Protein AF-A0A3E0KSB7-F1 (afdb_monomer_lite)

Radius of gyration: 24.12 Å; chains: 1; bounding box: 46×89×50 Å

Secondary structure (DSSP, 8-state):
-HHHHHHHHHHTT--HHHHHHHHHHHHTTT-TT--HHHHHHHHHHHHTSHHHHHHHHHHHHHHHHHHHT-S-TTHHHHHHHT-TT--HHHHHHHHHHGGG-HHHHHHHHHHHHHT-THHHHHHH---TT---TTHHHHHHHHHHHHHHHHHHH-GGG--HHHHSPPPS---S-------------------------

Foldseek 3Di:
DLVVLQVLCVVVVHHLLQLLVLLCVLCCVLPVPDDSVLSSVLLSVLSPDPQLVVLSVVLSVLQVCLLVVVDDPPSSVCQLVLPPPDCVLLVSLVSSQPVLPDQLVLQLVVCCVVCPGVLVVLVVPPPPSGTCSNPSSSSSSSSSSSSSVVCVVPVVSDDSVSSRRDDPDDDPPDDPDDDDDDDDDDDDDDDDDDDDD

Sequence (197 aa):
MRRVVIELLEQRGVTLQAIAQVVYDIQHAFYPELTLELCLESVEAVIDKREVQHVLLTGIALDMAAEAGNLPEPLLSILRDDNLLYGVDEVLALGITNVYGSIGLTNFGYLDKQKIGIIGELNSRRQPGRVHTFLDDLVAGVAAAAAARLAHALPDKLSEADLALPPEGRDRGQQAAGGPVGDGTVAGGAVSRDALP

Structure (mmCIF, N/CA/C/O backbone):
data_AF-A0A3E0KSB7-F1
#
_entry.id   AF-A0A3E0KSB7-F1
#
loop_
_atom_site.group_PDB
_atom_site.id
_atom_site.type_symbol
_atom_site.label_atom_id
_atom_site.label_alt_id
_atom_site.label_comp_id
_atom_site.label_asym_id
_atom_site.label_entity_id
_atom_site.label_seq_id
_atom_site.pdbx_PDB_ins_code
_atom_site.Cartn_x
_atom_site.Cartn_y
_atom_site.Cartn_z
_atom_site.occupancy
_atom_site.B_iso_or_equiv
_atom_site.auth_seq_id
_atom_site.auth_comp_id
_atom_site.auth_asym_id
_atom_site.auth_atom_id
_atom_site.pdbx_PDB_model_num
ATOM 1 N N . MET A 1 1 ? -2.1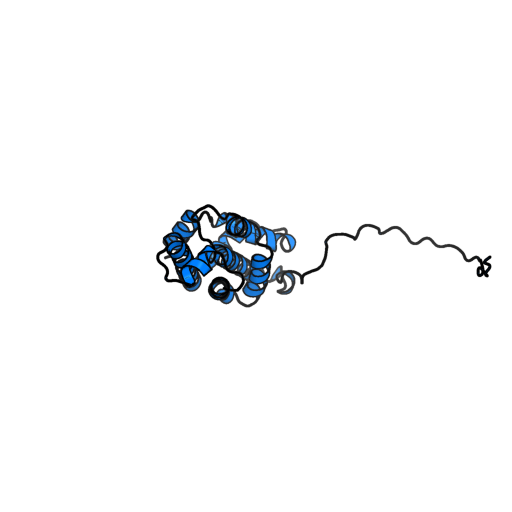31 -18.164 -0.734 1.00 91.44 1 MET A N 1
ATOM 2 C CA . MET A 1 1 ? -2.296 -16.885 -0.020 1.00 91.44 1 MET A CA 1
ATOM 3 C C . MET A 1 1 ? -2.439 -15.721 -0.998 1.00 91.44 1 MET A C 1
ATOM 5 O O . MET A 1 1 ? -3.467 -15.071 -0.914 1.00 91.44 1 MET A O 1
ATOM 9 N N . ARG A 1 2 ? -1.562 -15.567 -2.008 1.00 96.00 2 ARG A N 1
ATOM 10 C CA . ARG A 1 2 ? -1.733 -14.638 -3.158 1.00 96.00 2 ARG A CA 1
ATOM 11 C C . ARG A 1 2 ? -3.183 -14.418 -3.620 1.00 96.00 2 ARG A C 1
ATOM 13 O O . ARG A 1 2 ? -3.666 -13.299 -3.578 1.00 96.00 2 ARG A O 1
ATOM 20 N N . ARG A 1 3 ? -3.888 -15.485 -4.021 1.00 97.81 3 ARG A N 1
ATOM 21 C CA . ARG A 1 3 ? -5.283 -15.398 -4.498 1.00 97.81 3 ARG A CA 1
ATOM 22 C C . ARG A 1 3 ? -6.214 -14.693 -3.503 1.00 97.81 3 ARG A C 1
ATOM 24 O O . ARG A 1 3 ? -6.962 -13.822 -3.906 1.00 97.81 3 ARG A O 1
ATOM 31 N N . VAL A 1 4 ? -6.116 -15.038 -2.219 1.00 98.12 4 VAL A N 1
ATOM 32 C CA . VAL A 1 4 ? -6.935 -14.441 -1.150 1.00 98.12 4 VAL A CA 1
ATOM 33 C C . VAL A 1 4 ? -6.627 -12.954 -0.996 1.00 98.12 4 VAL A C 1
ATOM 35 O O . VAL A 1 4 ? -7.537 -12.160 -0.824 1.00 98.12 4 VAL A O 1
ATOM 38 N N . VAL A 1 5 ? -5.352 -12.567 -1.092 1.00 98.31 5 VAL A N 1
ATOM 39 C CA . VAL A 1 5 ? -4.943 -11.156 -1.048 1.00 98.31 5 VAL A CA 1
ATOM 40 C C . VAL A 1 5 ? -5.541 -10.370 -2.214 1.00 98.31 5 VAL A C 1
ATOM 42 O O . VAL A 1 5 ? -6.076 -9.291 -1.993 1.00 98.31 5 VAL A O 1
ATOM 45 N N . ILE A 1 6 ? -5.495 -10.914 -3.433 1.00 98.31 6 ILE A N 1
ATOM 46 C CA . ILE A 1 6 ? -6.078 -10.260 -4.615 1.00 98.31 6 ILE A CA 1
ATOM 47 C C . ILE A 1 6 ? -7.597 -10.136 -4.467 1.00 98.31 6 ILE A C 1
ATOM 49 O O . ILE A 1 6 ? -8.128 -9.047 -4.635 1.00 98.31 6 ILE A O 1
ATOM 53 N N . GLU A 1 7 ? -8.278 -11.214 -4.071 1.00 98.44 7 GLU A N 1
ATOM 54 C CA . GLU A 1 7 ? -9.725 -11.198 -3.819 1.00 98.44 7 GLU A CA 1
ATOM 55 C C . GLU A 1 7 ? -10.101 -10.150 -2.755 1.00 98.44 7 GLU A C 1
ATOM 57 O O . GLU A 1 7 ? -11.103 -9.453 -2.901 1.00 98.44 7 GLU A O 1
ATOM 62 N N . LEU A 1 8 ? -9.295 -10.001 -1.699 1.00 98.19 8 LEU A N 1
ATOM 63 C CA . LEU A 1 8 ? -9.500 -8.973 -0.679 1.00 98.19 8 LEU A CA 1
ATOM 64 C C . LEU A 1 8 ? -9.293 -7.563 -1.237 1.00 98.19 8 LEU A C 1
ATOM 66 O O . LEU A 1 8 ? -10.152 -6.716 -1.025 1.00 98.19 8 LEU A O 1
ATOM 70 N N . LEU A 1 9 ? -8.211 -7.305 -1.976 1.00 98.25 9 LEU A N 1
ATOM 71 C CA . LEU A 1 9 ? -7.984 -6.008 -2.624 1.00 98.25 9 LEU A CA 1
ATOM 72 C C . LEU A 1 9 ? -9.160 -5.632 -3.539 1.00 98.25 9 LEU A C 1
ATOM 74 O O . LEU A 1 9 ? -9.706 -4.534 -3.424 1.00 98.25 9 LEU A O 1
ATOM 78 N N . GLU A 1 10 ? -9.628 -6.572 -4.363 1.00 97.81 10 GLU A N 1
ATOM 79 C CA . GLU A 1 10 ? -10.764 -6.370 -5.266 1.00 97.81 10 GLU A CA 1
ATOM 80 C C . GLU A 1 10 ? -12.066 -6.081 -4.503 1.00 97.81 10 GLU A C 1
ATOM 82 O O . GLU A 1 10 ? -12.799 -5.157 -4.858 1.00 97.81 10 GLU A O 1
ATOM 87 N N . GLN A 1 11 ? -12.337 -6.796 -3.403 1.00 96.12 11 GLN A N 1
ATOM 88 C CA . GLN A 1 11 ? -13.487 -6.528 -2.522 1.00 96.12 11 GLN A CA 1
ATOM 89 C C . GLN A 1 11 ? -13.447 -5.132 -1.885 1.00 96.12 11 GLN A C 1
ATOM 91 O O . GLN A 1 11 ? -14.494 -4.578 -1.518 1.00 96.12 11 GLN A O 1
ATOM 96 N N . ARG A 1 12 ? -12.247 -4.565 -1.737 1.00 94.75 12 ARG A N 1
ATOM 97 C CA . ARG A 1 12 ? -12.028 -3.196 -1.265 1.00 94.75 12 ARG A CA 1
ATOM 98 C C . ARG A 1 12 ? -11.958 -2.168 -2.402 1.00 94.75 12 ARG A C 1
ATOM 100 O O . ARG A 1 12 ? -11.776 -0.990 -2.126 1.00 94.75 12 ARG A O 1
ATOM 107 N N . GLY A 1 13 ? -12.166 -2.581 -3.653 1.00 95.31 13 GLY A N 1
ATOM 108 C CA . GLY A 1 13 ? -12.191 -1.693 -4.817 1.00 95.31 13 GLY A CA 1
ATOM 109 C C . GLY A 1 13 ? -10.818 -1.396 -5.422 1.00 95.31 13 GLY A C 1
ATOM 110 O O . GLY A 1 13 ? -10.699 -0.458 -6.205 1.00 95.31 13 GLY A O 1
ATOM 111 N N . VAL A 1 14 ? -9.791 -2.179 -5.084 1.00 97.69 14 VAL A N 1
ATOM 112 C CA . VAL A 1 14 ? -8.425 -2.016 -5.592 1.00 97.69 14 VAL A CA 1
ATOM 113 C C . VAL A 1 14 ? -8.097 -3.147 -6.560 1.00 97.69 14 VAL A C 1
ATOM 115 O O . VAL A 1 14 ? -8.083 -4.317 -6.187 1.00 97.69 14 VAL A O 1
ATOM 118 N N . THR A 1 15 ? -7.792 -2.799 -7.808 1.00 98.44 15 THR A N 1
ATOM 119 C CA . THR A 1 15 ? -7.290 -3.749 -8.813 1.00 98.44 15 THR A CA 1
ATOM 120 C C . THR A 1 15 ? -5.781 -3.609 -8.960 1.00 98.44 15 THR A C 1
ATOM 122 O O . THR A 1 15 ? -5.229 -2.528 -8.754 1.00 98.44 15 THR A O 1
ATOM 125 N N . LEU A 1 16 ? -5.091 -4.678 -9.367 1.00 98.62 16 LEU A N 1
ATOM 126 C CA . LEU A 1 16 ? -3.641 -4.610 -9.589 1.00 98.62 16 LEU A CA 1
ATOM 127 C C . LEU A 1 16 ? -3.277 -3.632 -10.709 1.00 98.62 16 LEU A C 1
ATOM 129 O O . LEU A 1 16 ? -2.242 -2.978 -10.644 1.00 98.62 16 LEU A O 1
ATOM 133 N N . GLN A 1 17 ? -4.156 -3.485 -11.699 1.00 98.56 17 GLN A N 1
ATOM 134 C CA . GLN A 1 17 ? -4.026 -2.521 -12.785 1.00 98.56 17 GLN A CA 1
ATOM 135 C C . GLN A 1 17 ? -4.054 -1.081 -12.263 1.00 98.56 17 GLN A C 1
ATOM 137 O O . GLN A 1 17 ? -3.271 -0.258 -12.725 1.00 98.56 17 GLN A O 1
ATOM 142 N N . ALA A 1 18 ? -4.896 -0.778 -11.270 1.00 98.50 18 ALA A N 1
ATOM 143 C CA . ALA A 1 18 ? -4.924 0.544 -10.651 1.00 98.50 18 ALA A CA 1
ATOM 144 C C . ALA A 1 18 ? -3.618 0.851 -9.896 1.00 98.50 18 ALA A C 1
ATOM 146 O O . ALA A 1 18 ? -3.114 1.968 -9.969 1.00 98.50 18 ALA A O 1
ATOM 147 N N . ILE A 1 19 ? -3.026 -0.148 -9.232 1.00 98.62 19 ILE A N 1
ATOM 148 C CA . ILE A 1 19 ? -1.704 -0.010 -8.598 1.00 98.62 19 ILE A CA 1
ATOM 149 C C . ILE A 1 19 ? -0.618 0.175 -9.668 1.00 98.62 19 ILE A C 1
ATOM 151 O O . ILE A 1 19 ? 0.237 1.046 -9.541 1.00 98.62 19 ILE A O 1
ATOM 155 N N . ALA A 1 20 ? -0.665 -0.603 -10.753 1.00 98.38 20 ALA A N 1
ATOM 156 C CA . ALA A 1 20 ? 0.274 -0.487 -11.867 1.00 98.38 20 ALA A CA 1
ATOM 157 C C . ALA A 1 20 ? 0.214 0.894 -12.534 1.00 98.38 20 ALA A C 1
ATOM 159 O O . ALA A 1 20 ? 1.256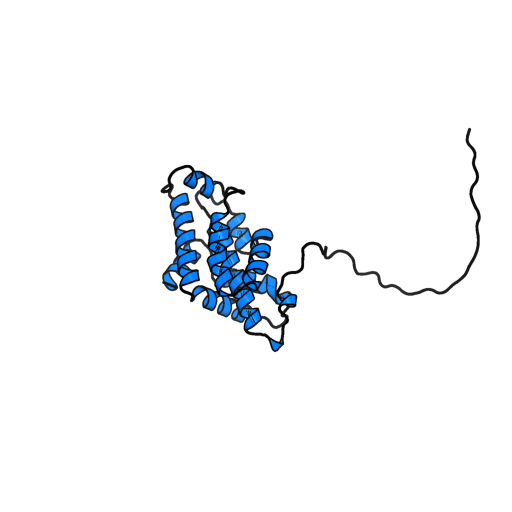 1.426 -12.908 1.00 98.38 20 ALA A O 1
ATOM 160 N N . GLN A 1 21 ? -0.974 1.499 -12.624 1.00 98.38 21 GLN A N 1
ATOM 161 C CA . GLN A 1 21 ? -1.131 2.863 -13.123 1.00 98.38 21 GLN A CA 1
ATOM 162 C C . GLN A 1 21 ? -0.396 3.873 -12.235 1.00 98.38 21 GLN A C 1
ATOM 164 O O . GLN A 1 21 ? 0.318 4.718 -12.757 1.00 98.38 21 GLN A O 1
ATOM 169 N N . VAL A 1 22 ? -0.473 3.736 -10.905 1.00 97.88 22 VAL A N 1
ATOM 170 C CA . VAL A 1 22 ? 0.296 4.592 -9.982 1.00 97.88 22 VAL A CA 1
ATOM 171 C C . VAL A 1 22 ? 1.800 4.449 -10.223 1.00 97.88 22 VAL A C 1
ATOM 173 O O . VAL A 1 22 ? 2.516 5.447 -10.274 1.00 97.88 22 VAL A O 1
ATOM 176 N N . VAL A 1 23 ? 2.288 3.218 -10.409 1.00 96.62 23 VAL A N 1
ATOM 177 C CA . VAL A 1 23 ? 3.702 2.967 -10.731 1.00 96.62 23 VAL A CA 1
ATOM 178 C C . VAL A 1 23 ? 4.087 3.642 -12.048 1.00 96.62 23 VAL A C 1
ATOM 180 O O . VAL A 1 23 ? 5.134 4.282 -12.122 1.00 96.62 23 VAL A O 1
ATOM 183 N N . TYR A 1 24 ? 3.247 3.521 -13.075 1.00 95.50 24 TYR A N 1
ATOM 184 C CA . TYR A 1 24 ? 3.466 4.170 -14.363 1.00 95.50 24 TYR A CA 1
ATOM 185 C C . TYR A 1 24 ? 3.535 5.693 -14.212 1.00 95.50 24 TYR A C 1
ATOM 187 O O . TYR A 1 24 ? 4.483 6.311 -14.691 1.00 95.50 24 TYR A O 1
ATOM 195 N N . ASP A 1 25 ? 2.587 6.291 -13.494 1.00 93.56 25 ASP A N 1
ATOM 196 C CA . ASP A 1 25 ? 2.471 7.743 -13.345 1.00 93.56 25 ASP A CA 1
ATOM 197 C C . ASP A 1 25 ? 3.706 8.364 -12.680 1.00 93.56 25 ASP A C 1
ATOM 199 O O . ASP A 1 25 ? 4.146 9.443 -13.083 1.00 93.56 25 ASP A O 1
ATOM 203 N N . ILE A 1 26 ? 4.304 7.678 -11.700 1.00 90.31 26 ILE A N 1
ATOM 204 C CA . ILE A 1 26 ? 5.502 8.187 -11.014 1.00 90.31 26 ILE A CA 1
ATOM 205 C C . ILE A 1 26 ? 6.807 7.872 -11.755 1.00 90.31 26 ILE A C 1
ATOM 207 O O . ILE A 1 26 ? 7.800 8.557 -11.524 1.00 90.31 26 ILE A O 1
ATOM 211 N N . GLN A 1 27 ? 6.829 6.863 -12.634 1.00 87.62 27 GLN A N 1
ATOM 212 C CA . GLN A 1 27 ? 8.058 6.398 -13.290 1.00 87.62 27 GLN A CA 1
ATOM 213 C C . GLN A 1 27 ? 8.179 6.809 -14.767 1.00 87.62 27 GLN A C 1
ATOM 215 O O . GLN A 1 27 ? 9.288 6.987 -15.267 1.00 87.62 27 GLN A O 1
ATOM 220 N N . HIS A 1 28 ? 7.077 7.016 -15.490 1.00 86.06 28 HIS A N 1
ATOM 221 C CA . HIS A 1 28 ? 7.100 7.256 -16.939 1.00 86.06 28 HIS A CA 1
ATOM 222 C C . HIS A 1 28 ? 7.880 8.519 -17.345 1.00 86.06 28 HIS A C 1
ATOM 224 O O . HIS A 1 28 ? 8.507 8.551 -18.402 1.00 86.06 28 HIS A O 1
ATOM 230 N N . ALA A 1 29 ? 7.916 9.546 -16.489 1.00 83.44 29 ALA A N 1
ATOM 231 C CA . ALA A 1 29 ? 8.713 10.750 -16.742 1.00 83.44 29 ALA A CA 1
ATOM 232 C C . ALA A 1 29 ? 10.227 10.468 -16.825 1.00 83.44 29 ALA A C 1
ATOM 234 O O . ALA A 1 29 ? 10.949 11.214 -17.486 1.00 83.44 29 ALA A O 1
ATOM 235 N N . PHE A 1 30 ? 10.690 9.399 -16.175 1.00 80.44 30 PHE A N 1
ATOM 236 C CA . PHE A 1 30 ? 12.076 8.930 -16.188 1.00 80.44 30 PHE A CA 1
ATOM 237 C C . PHE A 1 30 ? 12.285 7.806 -17.222 1.00 80.44 30 PHE A C 1
ATOM 239 O O . PHE A 1 30 ? 13.389 7.640 -17.740 1.00 80.44 30 PHE A O 1
ATOM 246 N N . TYR A 1 31 ? 11.208 7.097 -17.596 1.00 82.12 31 TYR A N 1
ATOM 247 C CA . TYR A 1 31 ? 11.178 6.027 -18.606 1.00 82.12 31 TYR A CA 1
ATOM 248 C C . TYR A 1 31 ? 10.117 6.254 -19.679 1.00 82.12 31 TYR A C 1
ATOM 250 O O . TYR A 1 31 ? 9.017 5.695 -19.601 1.00 82.12 31 TYR A O 1
ATOM 258 N N . PRO A 1 32 ? 10.455 6.970 -20.757 1.00 83.50 32 PRO A N 1
ATOM 259 C CA . PRO A 1 32 ? 9.537 7.126 -21.880 1.00 83.50 32 PRO A CA 1
ATOM 260 C C . PRO A 1 32 ? 9.096 5.786 -22.498 1.00 83.50 32 PRO A C 1
ATOM 262 O O . PRO A 1 32 ? 7.983 5.680 -22.995 1.00 83.50 32 PRO A O 1
ATOM 265 N N . GLU A 1 33 ? 9.949 4.758 -22.423 1.00 86.44 33 GLU A N 1
ATOM 266 C CA . GLU A 1 33 ? 9.695 3.402 -22.944 1.00 86.44 33 GLU A CA 1
ATOM 267 C C . GLU A 1 33 ? 9.001 2.469 -21.931 1.00 86.44 33 GLU A C 1
ATOM 269 O O . GLU A 1 33 ? 8.829 1.280 -22.203 1.00 86.44 33 GLU A O 1
ATOM 274 N N . LEU A 1 34 ? 8.666 2.955 -20.729 1.00 90.06 34 LEU A N 1
ATOM 275 C CA . LEU A 1 34 ? 7.946 2.153 -19.741 1.00 90.06 34 LEU A CA 1
ATOM 276 C C . LEU A 1 34 ? 6.542 1.859 -20.250 1.00 90.06 34 LEU A C 1
ATOM 278 O O . LEU A 1 34 ? 5.852 2.749 -20.736 1.00 90.06 34 LEU A O 1
ATOM 282 N N . THR A 1 35 ? 6.116 0.612 -20.093 1.00 94.50 35 THR A N 1
ATOM 283 C CA . THR A 1 35 ? 4.767 0.177 -20.435 1.00 94.50 35 THR A CA 1
ATOM 284 C C . THR A 1 35 ? 3.997 -0.191 -19.175 1.00 94.50 35 THR A C 1
ATOM 286 O O . THR A 1 35 ? 4.580 -0.579 -18.156 1.00 94.50 35 THR A O 1
ATOM 289 N N . LEU A 1 36 ? 2.670 -0.091 -19.242 1.00 96.38 36 LEU A N 1
ATOM 290 C CA . LEU A 1 36 ? 1.803 -0.456 -18.125 1.00 96.38 36 LEU A CA 1
ATOM 291 C C . LEU A 1 36 ? 1.917 -1.954 -17.793 1.00 96.38 36 LEU A C 1
ATOM 293 O O . LEU A 1 36 ? 1.799 -2.341 -16.633 1.00 96.38 36 LEU A O 1
ATOM 297 N N . GLU A 1 37 ? 2.212 -2.792 -18.787 1.00 96.81 37 GLU A N 1
ATOM 298 C CA . GLU A 1 37 ? 2.448 -4.226 -18.617 1.00 96.81 37 GLU A CA 1
ATOM 299 C C . GLU A 1 37 ? 3.663 -4.494 -17.718 1.00 96.81 37 GLU A C 1
ATOM 301 O O . GLU A 1 37 ? 3.562 -5.282 -16.782 1.00 96.81 37 GLU A O 1
ATOM 306 N N . LEU A 1 38 ? 4.781 -3.784 -17.920 1.00 95.12 38 LEU A N 1
ATOM 307 C CA . LEU A 1 38 ? 5.970 -3.917 -17.065 1.00 95.12 38 LEU A CA 1
ATOM 308 C C . LEU A 1 38 ? 5.705 -3.443 -15.627 1.00 95.12 38 LEU A C 1
ATOM 310 O O . LEU A 1 38 ? 6.215 -4.026 -14.660 1.00 95.12 38 LEU A O 1
ATOM 314 N N . CYS A 1 39 ? 4.889 -2.396 -15.468 1.00 96.75 39 CYS A N 1
ATOM 315 C CA . CYS A 1 39 ? 4.416 -1.954 -14.158 1.00 96.75 39 CYS A CA 1
ATOM 316 C C . CYS A 1 39 ? 3.585 -3.043 -13.476 1.00 96.75 39 CYS A C 1
ATOM 318 O O . CYS A 1 39 ? 3.834 -3.364 -12.312 1.00 96.75 39 CYS A O 1
ATOM 320 N N . LEU A 1 40 ? 2.644 -3.646 -14.204 1.00 98.38 40 LEU A N 1
ATOM 321 C CA . LEU A 1 40 ? 1.787 -4.710 -13.693 1.00 98.38 40 LEU A CA 1
ATOM 322 C C . LEU A 1 40 ? 2.600 -5.942 -13.284 1.00 98.38 40 LEU A C 1
ATOM 324 O O . LEU A 1 40 ? 2.442 -6.414 -12.162 1.00 98.38 40 LEU A O 1
ATOM 328 N N . GLU A 1 41 ? 3.532 -6.399 -14.122 1.00 97.69 41 GLU A N 1
ATOM 329 C CA . GLU A 1 41 ? 4.444 -7.504 -13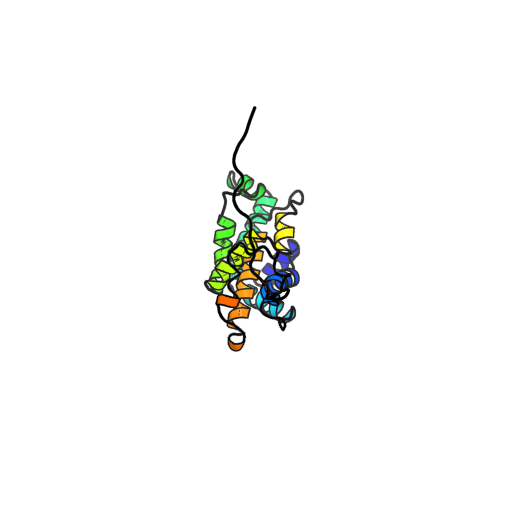.790 1.00 97.69 41 GLU A CA 1
ATOM 330 C C . GLU A 1 41 ? 5.224 -7.238 -12.493 1.00 97.69 41 GLU A C 1
ATOM 332 O O . GLU A 1 41 ? 5.469 -8.143 -11.689 1.00 97.69 41 GLU A O 1
ATOM 337 N N . SER A 1 42 ? 5.612 -5.983 -12.259 1.00 96.75 42 SER A N 1
ATOM 338 C CA . SER A 1 42 ? 6.315 -5.595 -11.037 1.00 96.75 42 SER A CA 1
ATOM 339 C C . SER A 1 42 ? 5.410 -5.592 -9.812 1.00 96.75 42 SER A C 1
ATOM 341 O O . SER A 1 42 ? 5.828 -6.095 -8.769 1.00 96.75 42 SER A O 1
ATOM 343 N N . VAL A 1 43 ? 4.175 -5.101 -9.936 1.00 98.44 43 VAL A N 1
ATOM 344 C CA . VAL A 1 43 ? 3.159 -5.179 -8.874 1.00 98.44 43 VAL A CA 1
ATOM 345 C C . VAL A 1 43 ? 2.868 -6.635 -8.512 1.00 98.44 43 VAL A C 1
ATOM 347 O O . VAL A 1 43 ? 2.868 -6.992 -7.333 1.00 98.44 43 VAL A O 1
ATOM 350 N N . GLU A 1 44 ? 2.683 -7.503 -9.506 1.00 98.31 44 GLU A N 1
ATOM 351 C CA . GLU A 1 44 ? 2.444 -8.928 -9.274 1.00 98.31 44 GLU A CA 1
ATOM 352 C C . GLU A 1 44 ? 3.621 -9.595 -8.556 1.00 98.31 44 GLU A C 1
ATOM 354 O O . GLU A 1 44 ? 3.416 -10.318 -7.579 1.00 98.31 44 GLU A O 1
ATOM 359 N N . ALA A 1 45 ? 4.856 -9.297 -8.969 1.00 97.75 45 ALA A N 1
ATOM 360 C CA . ALA A 1 45 ? 6.054 -9.838 -8.336 1.00 97.75 45 ALA A CA 1
ATOM 361 C C . ALA A 1 45 ? 6.230 -9.386 -6.875 1.00 97.75 45 ALA A C 1
ATOM 363 O O . ALA A 1 45 ? 6.754 -10.150 -6.059 1.00 97.75 45 ALA A O 1
ATOM 364 N N . VAL A 1 46 ? 5.805 -8.162 -6.538 1.00 98.12 46 VAL A N 1
ATOM 365 C CA . VAL A 1 46 ? 5.767 -7.661 -5.154 1.00 98.12 46 VAL A CA 1
ATOM 366 C C . VAL A 1 46 ? 4.719 -8.426 -4.349 1.00 98.12 46 VAL A C 1
ATOM 368 O O . VAL A 1 46 ? 5.026 -8.936 -3.273 1.00 98.12 46 VAL A O 1
ATOM 371 N N . ILE A 1 47 ? 3.504 -8.583 -4.885 1.00 98.19 47 ILE A N 1
ATOM 372 C CA . ILE A 1 47 ? 2.424 -9.328 -4.220 1.00 98.19 47 ILE A CA 1
ATOM 373 C C . ILE A 1 47 ? 2.779 -10.806 -4.035 1.00 98.19 47 ILE A C 1
ATOM 375 O O . ILE A 1 47 ? 2.338 -11.421 -3.067 1.00 98.19 47 ILE A O 1
ATOM 379 N N . ASP A 1 48 ? 3.607 -11.399 -4.892 1.00 97.81 48 ASP A N 1
ATOM 380 C CA . ASP A 1 48 ? 4.050 -12.789 -4.741 1.00 97.81 48 ASP A CA 1
ATOM 381 C C . ASP A 1 48 ? 4.950 -13.020 -3.513 1.00 97.81 48 ASP A C 1
ATOM 383 O O . ASP A 1 48 ? 5.127 -14.162 -3.069 1.00 97.81 48 ASP A O 1
ATOM 387 N N . LYS A 1 49 ? 5.476 -11.954 -2.899 1.00 97.88 49 LYS A N 1
ATOM 388 C CA . LYS A 1 49 ? 6.291 -12.041 -1.685 1.00 97.88 49 LYS A CA 1
ATOM 389 C C . LYS A 1 49 ? 5.425 -12.367 -0.472 1.00 97.88 49 LYS A C 1
ATOM 391 O O . LYS A 1 49 ? 4.433 -11.707 -0.177 1.00 97.88 49 LYS A O 1
ATOM 396 N N . ARG A 1 50 ? 5.841 -13.381 0.289 1.00 97.75 50 ARG A N 1
ATOM 397 C CA . ARG A 1 50 ? 5.112 -13.847 1.479 1.00 97.75 50 ARG A CA 1
ATOM 398 C C . ARG A 1 50 ? 4.947 -12.750 2.536 1.00 97.75 50 ARG A C 1
ATOM 400 O O . ARG A 1 50 ? 3.876 -12.636 3.114 1.00 97.75 50 ARG A O 1
ATOM 407 N N . GLU A 1 51 ? 5.994 -11.966 2.772 1.00 97.00 51 GLU A N 1
ATOM 408 C CA . GLU A 1 51 ? 5.986 -10.864 3.744 1.00 97.00 51 GLU A CA 1
ATOM 409 C C . GLU A 1 51 ? 4.963 -9.792 3.359 1.00 97.00 51 GLU A C 1
ATOM 411 O O . GLU A 1 51 ? 4.129 -9.425 4.182 1.00 97.00 51 GLU A O 1
ATOM 416 N N . VAL A 1 52 ? 4.931 -9.409 2.078 1.00 98.25 52 VAL A N 1
ATOM 417 C CA . VAL A 1 52 ? 3.934 -8.481 1.527 1.00 98.25 52 VAL A CA 1
ATOM 418 C C . VAL A 1 52 ? 2.519 -9.030 1.698 1.00 98.25 52 VAL A C 1
ATOM 420 O O . VAL A 1 52 ? 1.626 -8.315 2.139 1.00 98.25 52 VAL A O 1
ATOM 423 N N . GLN A 1 53 ? 2.302 -10.320 1.425 1.00 98.50 53 GLN A N 1
ATOM 424 C CA . GLN A 1 53 ? 0.991 -10.945 1.622 1.00 98.50 53 GLN A CA 1
ATOM 425 C C . GLN A 1 53 ? 0.543 -10.912 3.088 1.00 98.50 53 GLN A C 1
ATOM 427 O O . GLN A 1 53 ? -0.623 -10.636 3.350 1.00 98.50 53 GLN A O 1
ATOM 432 N N . HIS A 1 54 ? 1.437 -11.180 4.045 1.00 98.31 54 HIS A N 1
ATOM 433 C CA . HIS A 1 54 ? 1.097 -11.103 5.469 1.00 98.31 54 HIS A CA 1
ATOM 434 C C . HIS A 1 54 ? 0.723 -9.682 5.891 1.00 98.31 54 HIS A C 1
ATOM 436 O O . HIS A 1 54 ? -0.255 -9.494 6.613 1.00 98.31 54 HIS A O 1
ATOM 442 N N . VAL A 1 55 ? 1.483 -8.696 5.419 1.00 98.31 55 VAL A N 1
ATOM 443 C CA . VAL A 1 55 ? 1.234 -7.279 5.679 1.00 98.31 55 VAL A CA 1
ATOM 444 C C . VAL A 1 55 ? -0.133 -6.854 5.126 1.00 98.31 55 VAL A C 1
ATOM 446 O O . VAL A 1 55 ? -0.958 -6.338 5.880 1.00 98.31 55 VAL A O 1
ATOM 449 N N . LEU A 1 56 ? -0.421 -7.176 3.859 1.00 98.56 56 LEU A N 1
ATOM 450 C CA . LEU A 1 56 ? -1.705 -6.878 3.217 1.00 98.56 56 LEU A CA 1
ATOM 451 C C . LEU A 1 56 ? -2.882 -7.533 3.947 1.00 98.56 56 LEU A C 1
ATOM 453 O O . LEU A 1 56 ? -3.873 -6.870 4.234 1.00 98.56 56 LEU A O 1
ATOM 457 N N . LEU A 1 57 ? -2.770 -8.820 4.296 1.00 98.56 57 LEU A N 1
ATOM 458 C CA . LEU A 1 57 ? -3.812 -9.513 5.062 1.00 98.56 57 LEU A CA 1
ATOM 459 C C . LEU A 1 57 ? -4.069 -8.849 6.415 1.00 98.56 57 LEU A C 1
ATOM 461 O O . LEU A 1 57 ? -5.220 -8.734 6.826 1.00 98.56 57 LEU A O 1
ATOM 465 N N . THR A 1 58 ? -3.006 -8.433 7.102 1.00 98.56 58 THR A N 1
ATOM 466 C CA . THR A 1 58 ? -3.100 -7.863 8.448 1.00 98.56 58 THR A CA 1
ATOM 467 C C . THR A 1 58 ? -3.794 -6.507 8.423 1.00 98.56 58 THR A C 1
ATOM 469 O O . THR A 1 58 ? -4.771 -6.325 9.146 1.00 98.56 58 THR A O 1
ATOM 472 N N . GLY A 1 59 ? -3.350 -5.577 7.573 1.00 98.31 59 GLY A N 1
ATOM 473 C CA . GLY A 1 59 ? -3.958 -4.244 7.523 1.00 98.31 59 GLY A CA 1
ATOM 474 C C . GLY A 1 59 ? -5.386 -4.268 6.974 1.00 98.31 59 GLY A C 1
ATOM 475 O O . GLY A 1 59 ? -6.274 -3.671 7.575 1.00 98.31 59 GLY A O 1
ATOM 476 N N . ILE A 1 60 ? -5.664 -5.064 5.930 1.00 98.31 60 ILE A N 1
ATOM 477 C CA . ILE A 1 60 ? -7.038 -5.211 5.415 1.00 98.31 60 ILE A CA 1
ATOM 478 C C . ILE A 1 60 ? -7.968 -5.799 6.488 1.00 98.31 60 ILE A C 1
ATOM 480 O O . ILE A 1 60 ? -9.112 -5.363 6.622 1.00 98.31 60 ILE A O 1
ATOM 484 N N . ALA A 1 61 ? -7.500 -6.769 7.280 1.00 98.25 61 ALA A N 1
ATOM 485 C CA . ALA A 1 61 ? -8.299 -7.326 8.369 1.00 98.25 61 ALA A CA 1
ATOM 486 C C . ALA A 1 61 ? -8.599 -6.293 9.468 1.00 98.25 61 ALA A C 1
ATOM 488 O O . ALA A 1 61 ? -9.698 -6.317 10.025 1.00 98.25 61 ALA A O 1
ATOM 489 N N . LEU A 1 62 ? -7.663 -5.386 9.768 1.00 98.38 62 LEU A N 1
ATOM 490 C CA . LEU A 1 62 ? -7.867 -4.303 10.735 1.00 98.38 62 LEU A CA 1
ATOM 491 C C . LEU A 1 62 ? -8.894 -3.284 10.235 1.00 98.38 62 LEU A C 1
ATOM 493 O O . LEU A 1 62 ? -9.825 -2.969 10.978 1.00 98.38 62 LEU A O 1
ATOM 497 N N . ASP A 1 63 ? -8.802 -2.867 8.971 1.00 97.12 63 ASP A N 1
ATOM 498 C CA . ASP A 1 63 ? -9.813 -2.019 8.327 1.00 97.12 63 ASP A CA 1
ATOM 499 C C . ASP A 1 63 ? -11.205 -2.664 8.401 1.00 97.12 63 ASP A C 1
ATOM 501 O O . ASP A 1 63 ? -12.178 -2.043 8.830 1.00 97.12 63 ASP A O 1
ATOM 505 N N . MET A 1 64 ? -11.311 -3.949 8.050 1.00 97.00 64 MET A N 1
ATOM 506 C CA . MET A 1 64 ? -12.579 -4.686 8.101 1.00 97.00 64 MET A CA 1
ATOM 507 C C . MET A 1 64 ? -13.115 -4.849 9.532 1.00 97.00 64 MET A C 1
ATOM 509 O O . MET A 1 64 ? -14.328 -4.800 9.749 1.00 97.00 64 MET A O 1
ATOM 513 N N . ALA A 1 65 ? -12.241 -5.038 10.522 1.00 98.00 65 ALA A N 1
ATOM 514 C CA . ALA A 1 65 ? -12.641 -5.136 11.922 1.00 98.00 65 ALA A CA 1
ATOM 515 C C . ALA A 1 65 ? -13.136 -3.787 12.470 1.00 98.00 65 ALA A C 1
ATOM 517 O O . ALA A 1 65 ? -14.135 -3.756 13.195 1.00 98.00 65 ALA A O 1
ATOM 518 N N . ALA A 1 66 ? -12.488 -2.681 12.092 1.00 96.31 66 ALA A N 1
ATOM 519 C CA . ALA A 1 66 ? -12.925 -1.326 12.419 1.00 96.31 66 ALA A CA 1
ATOM 520 C C . ALA A 1 66 ? -14.270 -0.992 11.754 1.00 96.31 66 ALA A C 1
ATOM 522 O O . ALA A 1 66 ? -15.186 -0.468 12.395 1.00 96.31 66 ALA A O 1
ATOM 523 N N . GLU A 1 67 ? -14.428 -1.368 10.485 1.00 94.69 67 GLU A N 1
ATOM 524 C CA . GLU A 1 67 ? -15.677 -1.251 9.729 1.00 94.69 67 GLU A CA 1
ATOM 525 C C . GLU A 1 67 ? -16.824 -1.965 10.464 1.00 94.69 67 GLU A C 1
ATOM 527 O O . GLU A 1 67 ? -17.844 -1.348 10.781 1.00 94.69 67 GLU A O 1
ATOM 532 N N . ALA A 1 68 ? -16.606 -3.219 10.871 1.00 96.19 68 ALA A N 1
ATOM 533 C CA . ALA A 1 68 ? -17.581 -4.027 11.605 1.00 96.19 68 ALA A CA 1
ATOM 534 C C . ALA A 1 68 ? -17.822 -3.590 13.066 1.00 96.19 68 ALA A C 1
ATOM 536 O O . ALA A 1 68 ? -18.758 -4.080 13.693 1.00 96.19 68 ALA A O 1
ATOM 537 N N . GLY A 1 69 ? -17.004 -2.691 13.627 1.00 96.44 69 GLY A N 1
ATOM 538 C CA . GLY A 1 69 ? -17.101 -2.296 15.038 1.00 96.44 69 GLY A CA 1
ATOM 539 C C . GLY A 1 69 ? -16.591 -3.355 16.020 1.00 96.44 69 GLY A C 1
ATOM 540 O O . GLY A 1 69 ? -16.958 -3.331 17.190 1.00 96.44 69 GLY A O 1
ATOM 541 N N . ASN A 1 70 ? -15.750 -4.280 15.555 1.00 97.06 70 ASN A N 1
ATOM 542 C CA . ASN A 1 70 ? -15.245 -5.420 16.327 1.00 97.06 70 ASN A CA 1
ATOM 543 C C . ASN A 1 70 ? -13.881 -5.148 16.988 1.00 97.06 70 ASN A C 1
ATOM 545 O O . ASN A 1 70 ? -13.172 -6.085 17.355 1.00 97.06 70 ASN A O 1
ATOM 549 N N . LEU A 1 71 ? -13.499 -3.878 17.125 1.00 97.56 71 LEU A N 1
ATOM 550 C CA . LEU A 1 71 ? -12.274 -3.459 17.801 1.00 97.56 71 LEU A CA 1
ATOM 551 C C . LEU A 1 71 ? -12.606 -2.779 19.135 1.00 97.56 71 LEU A C 1
ATOM 553 O O . LEU A 1 71 ? -13.639 -2.117 19.244 1.00 97.56 71 LEU A O 1
ATOM 557 N N . PRO A 1 72 ? -11.752 -2.926 20.160 1.00 97.69 72 PRO A N 1
ATOM 558 C CA . PRO A 1 72 ? -11.928 -2.216 21.418 1.00 97.69 72 PRO A CA 1
ATOM 559 C C . PRO A 1 72 ? -11.640 -0.718 21.252 1.00 97.69 72 PRO A C 1
ATOM 561 O O . PRO A 1 72 ? -10.811 -0.312 20.436 1.00 97.69 72 PRO A O 1
ATOM 564 N N . GLU A 1 73 ? -12.267 0.109 22.084 1.00 97.44 73 GLU A N 1
ATOM 565 C CA . GLU A 1 73 ? -11.858 1.508 22.233 1.00 97.44 73 GLU A CA 1
ATOM 566 C C . GLU A 1 73 ? -10.531 1.612 23.012 1.00 97.44 73 GLU A C 1
ATOM 568 O O . GLU A 1 73 ? -10.289 0.800 23.912 1.00 97.44 73 GLU A O 1
ATOM 573 N N . PRO A 1 74 ? -9.661 2.596 22.702 1.00 96.75 74 PRO A N 1
ATOM 574 C CA . PRO A 1 74 ? -9.864 3.693 21.742 1.00 96.75 74 PRO A CA 1
ATOM 575 C C . PRO A 1 74 ? -9.491 3.353 20.285 1.00 96.75 74 PRO A C 1
ATOM 577 O O . PRO A 1 74 ? -9.595 4.213 19.414 1.00 96.75 74 PRO A O 1
ATOM 580 N N . LEU A 1 75 ? -9.020 2.131 20.003 1.00 97.12 75 LEU A N 1
ATOM 581 C CA . LEU A 1 75 ? -8.512 1.754 18.677 1.00 97.12 75 LEU A CA 1
ATOM 582 C C . LEU A 1 75 ? -9.595 1.850 17.597 1.00 97.12 75 LEU A C 1
ATOM 584 O O . LEU A 1 75 ? -9.314 2.310 16.495 1.00 97.12 75 LEU A O 1
ATOM 588 N N . LEU A 1 76 ? -10.828 1.447 17.913 1.00 96.38 76 LEU A N 1
ATOM 589 C CA . LEU A 1 76 ? -11.943 1.537 16.973 1.00 96.38 76 LEU A CA 1
ATOM 590 C C . LEU A 1 76 ? -12.161 2.969 16.466 1.00 96.38 76 LEU A C 1
ATOM 592 O O . LEU A 1 76 ? -12.226 3.171 15.254 1.00 96.38 76 LEU A O 1
ATOM 596 N N . SER A 1 77 ? -12.262 3.944 17.375 1.00 95.38 77 SER A N 1
ATOM 597 C CA . SER A 1 77 ? -12.431 5.352 16.999 1.00 95.38 77 SER A CA 1
ATOM 598 C C . SER A 1 77 ? -11.224 5.871 16.218 1.00 95.38 77 SER A C 1
ATOM 600 O O . SER A 1 77 ? -11.395 6.498 15.180 1.00 95.38 77 SER A O 1
ATOM 602 N N . ILE A 1 78 ? -10.007 5.532 16.656 1.00 95.50 78 ILE A N 1
ATOM 603 C CA . ILE A 1 78 ? -8.762 5.940 15.988 1.00 95.50 78 ILE A CA 1
ATOM 604 C C . ILE A 1 78 ? -8.745 5.521 14.511 1.00 95.50 78 ILE A C 1
ATOM 606 O O . ILE A 1 78 ? -8.452 6.354 13.656 1.00 95.50 78 ILE A O 1
ATOM 610 N N . LEU A 1 79 ? -9.092 4.263 14.214 1.00 94.88 79 LEU A N 1
ATOM 611 C CA . LEU A 1 79 ? -9.105 3.753 12.840 1.00 94.88 79 LEU A CA 1
ATOM 612 C C . LEU A 1 79 ? -10.300 4.256 12.027 1.00 94.88 79 LEU A C 1
ATOM 614 O O . LEU A 1 79 ? -10.206 4.419 10.823 1.00 94.88 79 LEU A O 1
ATOM 618 N N . ARG A 1 80 ? -11.460 4.499 12.643 1.00 92.31 80 ARG A N 1
ATOM 619 C CA . ARG A 1 80 ? -12.618 5.036 11.903 1.00 92.31 80 ARG A CA 1
ATOM 620 C C . ARG A 1 80 ? -12.444 6.498 11.519 1.00 92.31 80 ARG A C 1
ATOM 622 O O . ARG A 1 80 ? -12.927 6.914 10.465 1.00 92.31 80 ARG A O 1
ATOM 629 N N . ASP A 1 81 ? -11.797 7.265 12.387 1.00 90.44 81 ASP A N 1
ATOM 630 C CA . ASP A 1 81 ? -11.584 8.691 12.174 1.00 90.44 81 ASP A CA 1
ATOM 631 C C . ASP A 1 81 ? -10.399 8.967 11.249 1.00 90.44 81 ASP A C 1
ATOM 633 O O . ASP A 1 81 ? -10.343 10.059 10.670 1.00 90.44 81 ASP A O 1
ATOM 637 N N . ASP A 1 82 ? -9.533 7.966 11.057 1.00 85.00 82 ASP A N 1
ATOM 638 C CA . ASP A 1 82 ? -8.273 8.072 10.328 1.00 85.00 82 ASP A CA 1
ATOM 639 C C . ASP A 1 82 ? -7.382 9.140 10.984 1.00 85.00 82 ASP A C 1
ATOM 641 O O . ASP A 1 82 ? -7.164 10.243 10.476 1.00 85.00 82 ASP A O 1
ATOM 645 N N . ASN A 1 83 ? -7.036 8.880 12.250 1.00 86.12 83 ASN A N 1
ATOM 646 C CA . ASN A 1 83 ? -6.408 9.869 13.118 1.00 86.12 83 ASN A CA 1
ATOM 647 C C . ASN A 1 83 ? -4.982 10.199 12.654 1.00 86.12 83 ASN A C 1
ATOM 649 O O . ASN A 1 83 ? -4.112 9.343 12.713 1.00 86.12 83 ASN A O 1
ATOM 653 N N . LEU A 1 84 ? -4.716 11.474 12.354 1.00 87.19 84 LEU A N 1
ATOM 654 C CA . LEU A 1 84 ? -3.415 11.977 11.877 1.00 87.19 84 LEU A CA 1
ATOM 655 C C . LEU A 1 84 ? -2.191 11.646 12.758 1.00 87.19 84 LEU A C 1
ATOM 657 O O . LEU A 1 84 ? -1.064 11.841 12.319 1.00 87.19 84 LEU A O 1
ATOM 661 N N . LEU A 1 85 ? -2.375 11.253 14.024 1.00 92.75 85 LEU A N 1
ATOM 662 C CA . LEU A 1 85 ? -1.282 10.883 14.936 1.00 92.75 85 LEU A CA 1
ATOM 663 C C . LEU A 1 85 ? -1.135 9.365 15.117 1.00 92.75 85 LEU A C 1
ATOM 665 O O . LEU A 1 85 ? -0.284 8.916 15.890 1.00 92.75 85 LEU A O 1
ATOM 669 N N . TYR A 1 86 ? -1.975 8.576 14.453 1.00 94.50 86 TYR A N 1
ATOM 670 C CA . TYR A 1 86 ? -1.830 7.134 14.355 1.00 94.50 86 TYR A CA 1
ATOM 671 C C . TYR A 1 86 ? -0.999 6.821 13.112 1.00 94.50 86 TYR A C 1
ATOM 673 O O . TYR A 1 86 ? -1.424 7.152 12.023 1.00 94.50 86 TYR A O 1
ATOM 681 N N . GLY A 1 87 ? 0.185 6.232 13.295 1.00 95.44 87 GLY A N 1
ATOM 682 C CA . GLY A 1 87 ? 1.103 5.899 12.191 1.00 95.44 87 GLY A CA 1
ATOM 683 C C . GLY A 1 87 ? 1.451 4.410 12.122 1.00 95.44 87 GLY A C 1
ATOM 684 O O . GLY A 1 87 ? 2.549 4.032 11.717 1.00 95.44 87 GLY A O 1
ATOM 685 N N . VAL A 1 88 ? 0.597 3.537 12.668 1.00 97.62 88 VAL A N 1
ATOM 686 C CA . VAL A 1 88 ? 0.853 2.080 12.680 1.00 97.62 88 VAL A CA 1
ATOM 687 C C . VAL A 1 88 ? 0.575 1.456 11.309 1.00 97.62 88 VAL A C 1
ATOM 689 O O . VAL A 1 88 ? 1.232 0.484 10.942 1.00 97.62 88 VAL A O 1
ATOM 692 N N . ASP A 1 89 ? -0.379 2.010 10.575 1.00 96.38 89 ASP A N 1
ATOM 693 C CA . ASP A 1 89 ? -0.605 1.839 9.136 1.00 96.38 89 ASP A CA 1
ATOM 694 C C . ASP A 1 89 ? 0.661 2.087 8.314 1.00 96.38 89 ASP A C 1
ATOM 696 O O . ASP A 1 89 ? 1.130 1.165 7.638 1.00 96.38 89 ASP A O 1
ATOM 700 N N . GLU A 1 90 ? 1.296 3.247 8.477 1.00 96.31 90 GLU A N 1
ATOM 701 C CA . GLU A 1 90 ? 2.547 3.579 7.796 1.00 96.31 90 GLU A CA 1
ATOM 702 C C . GLU A 1 90 ? 3.663 2.594 8.178 1.00 96.31 90 GLU A C 1
ATOM 704 O O . GLU A 1 90 ? 4.340 2.026 7.317 1.00 96.31 90 GLU A O 1
ATOM 709 N N . VAL A 1 91 ? 3.837 2.322 9.481 1.00 96.88 91 VAL A N 1
ATOM 710 C CA . VAL A 1 91 ? 4.835 1.356 9.982 1.00 96.88 91 VAL A CA 1
ATOM 711 C C . VAL A 1 91 ? 4.610 -0.034 9.386 1.00 96.88 91 VAL A C 1
ATOM 713 O O . VAL A 1 91 ? 5.574 -0.742 9.079 1.00 96.88 91 VAL A O 1
ATOM 716 N N . LEU A 1 92 ? 3.355 -0.440 9.203 1.00 97.38 92 LEU A N 1
ATOM 717 C CA . LEU A 1 92 ? 3.022 -1.710 8.580 1.00 97.38 92 LEU A CA 1
ATOM 718 C C . LEU A 1 92 ? 3.347 -1.689 7.075 1.00 97.38 92 LEU A C 1
ATOM 720 O O . LEU A 1 92 ? 3.928 -2.655 6.573 1.00 97.38 92 LEU A O 1
ATOM 724 N N . ALA A 1 93 ? 3.066 -0.587 6.374 1.00 96.94 93 ALA A N 1
ATOM 725 C CA . ALA A 1 93 ? 3.420 -0.391 4.967 1.00 96.94 93 ALA A CA 1
ATOM 726 C C . ALA A 1 93 ? 4.942 -0.415 4.724 1.00 96.94 93 ALA A C 1
ATOM 728 O O . ALA A 1 93 ? 5.391 -0.940 3.698 1.00 96.94 93 ALA A O 1
ATOM 729 N N . LEU A 1 94 ? 5.760 0.013 5.698 1.00 95.94 94 LEU A N 1
ATOM 730 C CA . LEU A 1 94 ? 7.222 -0.157 5.645 1.00 95.94 94 LEU A CA 1
ATOM 731 C C . LEU A 1 94 ? 7.649 -1.629 5.529 1.00 95.94 94 LEU A C 1
ATOM 733 O O . LEU A 1 94 ? 8.693 -1.937 4.952 1.00 95.94 94 LEU A O 1
ATOM 737 N N . GLY A 1 95 ? 6.839 -2.563 6.032 1.00 95.19 95 GLY A N 1
ATOM 738 C CA . GLY A 1 95 ? 7.058 -3.997 5.843 1.00 95.19 95 GLY A CA 1
ATOM 739 C C . GLY A 1 95 ? 7.036 -4.426 4.370 1.00 95.19 95 GLY A C 1
ATOM 740 O O . GLY A 1 95 ? 7.706 -5.391 4.011 1.00 95.19 95 GLY A O 1
ATOM 741 N N . ILE A 1 96 ? 6.317 -3.700 3.506 1.00 97.25 96 ILE A N 1
ATOM 742 C CA . ILE A 1 96 ? 6.290 -3.937 2.055 1.00 97.25 96 ILE A CA 1
ATOM 743 C C . ILE A 1 96 ? 7.527 -3.330 1.394 1.00 97.25 96 ILE A C 1
ATOM 745 O O . ILE A 1 96 ? 8.209 -3.997 0.613 1.00 97.25 96 ILE A O 1
ATOM 749 N N . THR A 1 97 ? 7.826 -2.069 1.706 1.00 94.00 97 THR A N 1
ATOM 750 C CA . THR A 1 97 ? 8.883 -1.304 1.029 1.00 94.00 97 THR A CA 1
ATOM 751 C C . THR A 1 97 ? 10.273 -1.862 1.325 1.00 94.00 97 THR A C 1
ATOM 753 O O . THR A 1 97 ? 11.101 -1.954 0.419 1.00 94.00 97 THR A O 1
ATOM 756 N N . ASN A 1 98 ? 10.501 -2.350 2.548 1.00 91.31 98 ASN A N 1
ATOM 757 C CA . ASN A 1 98 ? 11.767 -2.957 2.961 1.00 91.31 98 ASN A CA 1
ATOM 758 C C . ASN A 1 98 ? 12.164 -4.189 2.131 1.00 91.31 98 ASN A C 1
ATOM 760 O O . ASN A 1 98 ? 13.354 -4.482 2.016 1.00 91.31 98 ASN A O 1
ATOM 764 N N . VAL A 1 99 ? 11.208 -4.879 1.494 1.00 91.56 99 VAL A N 1
ATOM 765 C CA . VAL A 1 99 ? 11.493 -6.027 0.612 1.00 91.56 99 VAL A CA 1
ATOM 766 C C . VAL A 1 99 ? 12.306 -5.613 -0.625 1.00 91.56 99 VAL A C 1
ATOM 768 O O . VAL A 1 99 ? 13.021 -6.440 -1.193 1.00 91.56 99 VAL A O 1
ATOM 771 N N . TYR A 1 100 ? 12.226 -4.341 -1.027 1.00 88.62 100 TYR A N 1
ATOM 772 C CA . TYR A 1 100 ? 12.910 -3.780 -2.198 1.00 88.62 100 TYR A CA 1
ATOM 773 C C . TYR A 1 100 ? 13.842 -2.605 -1.846 1.00 88.62 100 TYR A C 1
ATOM 775 O O . TYR A 1 100 ? 14.207 -1.815 -2.713 1.00 88.62 100 TYR A O 1
ATOM 783 N N . GLY A 1 101 ? 14.276 -2.521 -0.585 1.00 87.00 101 GLY A N 1
ATOM 784 C CA . GLY A 1 101 ? 15.325 -1.602 -0.142 1.00 87.00 101 GLY A CA 1
ATOM 785 C C . GLY A 1 101 ? 14.896 -0.137 0.000 1.00 87.00 101 GLY A C 1
ATOM 786 O O . GLY A 1 101 ? 13.720 0.218 -0.045 1.00 87.00 101 GLY A O 1
ATOM 787 N N . SER A 1 102 ? 15.884 0.739 0.199 1.00 85.00 102 SER A N 1
ATOM 788 C CA . SER A 1 102 ? 15.684 2.154 0.553 1.00 85.00 102 SER A CA 1
ATOM 789 C C . SER A 1 102 ? 15.000 2.993 -0.532 1.00 85.00 102 SER A C 1
ATOM 791 O O . SER A 1 102 ? 14.371 3.993 -0.200 1.00 85.00 102 SER A O 1
ATOM 793 N N . ILE A 1 103 ? 15.062 2.584 -1.804 1.00 85.06 103 ILE A N 1
ATOM 794 C CA . ILE A 1 103 ? 14.329 3.240 -2.904 1.00 85.06 103 ILE A CA 1
ATOM 795 C C . ILE A 1 103 ? 12.813 3.081 -2.711 1.00 85.06 103 ILE A C 1
ATOM 797 O O . ILE A 1 103 ? 12.038 3.992 -2.996 1.00 85.06 103 ILE A O 1
ATOM 801 N N . GLY A 1 104 ? 12.374 1.939 -2.174 1.00 88.56 104 GLY A N 1
ATOM 802 C CA . GLY A 1 104 ? 10.970 1.733 -1.827 1.00 88.56 104 GLY A CA 1
ATOM 803 C C . GLY A 1 104 ? 10.496 2.712 -0.750 1.00 88.56 104 GLY A C 1
ATOM 804 O O . GLY A 1 104 ? 9.367 3.185 -0.807 1.00 88.56 104 GLY A O 1
ATOM 805 N N . LEU A 1 105 ? 11.362 3.065 0.204 1.00 90.50 105 LEU A N 1
ATOM 806 C CA . LEU A 1 105 ? 11.021 3.984 1.291 1.00 90.50 105 LEU A CA 1
ATOM 807 C C . LEU A 1 105 ? 10.779 5.414 0.790 1.00 90.50 105 LEU A C 1
ATOM 809 O O . LEU A 1 105 ? 9.797 6.045 1.176 1.00 90.50 105 LEU A O 1
ATOM 813 N N . THR A 1 106 ? 11.655 5.926 -0.076 1.00 89.69 106 THR A N 1
ATOM 814 C CA . THR A 1 106 ? 11.520 7.287 -0.617 1.00 89.69 106 THR A CA 1
ATOM 815 C C . THR A 1 106 ? 10.292 7.415 -1.516 1.00 89.69 106 THR A C 1
ATOM 817 O O . THR A 1 106 ? 9.549 8.390 -1.400 1.00 89.69 106 THR A O 1
ATOM 820 N N . ASN A 1 107 ? 10.028 6.408 -2.355 1.00 91.12 107 ASN A N 1
ATOM 821 C CA . ASN A 1 107 ? 8.818 6.357 -3.178 1.00 91.12 107 ASN A CA 1
ATOM 822 C C . ASN A 1 107 ? 7.543 6.298 -2.334 1.00 91.12 107 ASN A C 1
ATOM 824 O O . ASN A 1 107 ? 6.563 6.961 -2.668 1.00 91.12 107 ASN A O 1
ATOM 828 N N . PHE A 1 108 ? 7.556 5.538 -1.238 1.00 95.44 108 PHE A N 1
ATOM 829 C CA . PHE A 1 108 ? 6.411 5.439 -0.340 1.00 95.44 108 PHE A CA 1
ATOM 830 C C . PHE A 1 108 ? 6.073 6.783 0.299 1.00 95.44 108 PHE A C 1
ATOM 832 O O . PHE A 1 108 ? 4.942 7.229 0.155 1.00 95.44 108 PHE A O 1
ATOM 839 N N . GLY A 1 109 ? 7.049 7.476 0.895 1.00 93.19 109 GLY A N 1
ATOM 840 C CA . GLY A 1 109 ? 6.794 8.781 1.519 1.00 93.19 109 GLY A CA 1
ATOM 841 C C . GLY A 1 109 ? 6.241 9.824 0.538 1.00 93.19 109 GLY A C 1
ATOM 842 O O . GLY A 1 109 ? 5.391 10.637 0.895 1.00 93.19 109 GLY A O 1
ATOM 843 N N . TYR A 1 110 ? 6.668 9.787 -0.729 1.00 92.88 110 TYR A N 1
ATOM 844 C CA . TYR A 1 110 ? 6.068 10.634 -1.760 1.00 92.88 110 TYR A CA 1
ATOM 845 C C . TYR A 1 110 ? 4.627 10.231 -2.089 1.00 92.88 110 TYR A C 1
ATOM 847 O O . TYR A 1 110 ? 3.761 11.099 -2.183 1.00 92.88 110 TYR A O 1
ATOM 855 N N . LEU A 1 111 ? 4.368 8.938 -2.297 1.00 94.88 111 LEU A N 1
ATOM 856 C CA . LEU A 1 111 ? 3.039 8.440 -2.654 1.00 94.88 111 LEU A CA 1
ATOM 857 C C . LEU A 1 111 ? 2.022 8.663 -1.540 1.00 94.88 111 LEU A C 1
ATOM 859 O O . LEU A 1 111 ? 0.898 9.062 -1.838 1.00 94.88 111 LEU A O 1
ATOM 863 N N . ASP A 1 112 ? 2.429 8.455 -0.292 1.00 92.44 112 ASP A N 1
ATOM 864 C CA . ASP A 1 112 ? 1.626 8.758 0.884 1.00 92.44 112 ASP A CA 1
ATOM 865 C C . ASP A 1 112 ? 1.275 10.253 0.927 1.00 92.44 112 ASP A C 1
ATOM 867 O O . ASP A 1 112 ? 0.109 10.631 0.977 1.00 92.44 112 ASP A O 1
ATOM 871 N N . LYS A 1 113 ? 2.249 11.144 0.730 1.00 91.75 113 LYS A N 1
ATOM 872 C CA . LYS A 1 113 ? 1.962 12.583 0.727 1.00 91.75 113 LYS A CA 1
ATOM 873 C C . LYS A 1 113 ? 1.091 13.044 -0.448 1.00 91.75 113 LYS A C 1
ATOM 875 O O . LYS A 1 113 ? 0.224 13.900 -0.277 1.00 91.75 113 LYS A O 1
ATOM 880 N N . GLN A 1 114 ? 1.371 12.566 -1.660 1.00 93.69 114 GLN A N 1
ATOM 881 C CA . GLN A 1 114 ? 0.695 13.035 -2.877 1.00 93.69 114 GLN A CA 1
ATOM 882 C C . GLN A 1 114 ? -0.651 12.345 -3.121 1.00 93.69 114 GLN A C 1
ATOM 884 O O . GLN A 1 114 ? -1.469 12.876 -3.872 1.00 93.69 114 GLN A O 1
ATOM 889 N N . LYS A 1 115 ? -0.865 11.164 -2.522 1.00 93.56 115 LYS A N 1
ATOM 890 C CA . LYS A 1 115 ? -2.055 10.316 -2.674 1.00 93.56 115 LYS A CA 1
ATOM 891 C C . LYS A 1 115 ? -2.471 10.164 -4.155 1.00 93.56 115 LYS A C 1
ATOM 893 O O . LYS A 1 115 ? -3.589 10.484 -4.550 1.00 93.56 115 LYS A O 1
ATOM 898 N N . ILE A 1 116 ? -1.548 9.699 -5.005 1.00 93.06 116 ILE A N 1
ATOM 899 C CA . ILE A 1 116 ? -1.738 9.600 -6.469 1.00 93.06 116 ILE A CA 1
ATOM 900 C C . ILE A 1 116 ? -2.682 8.445 -6.842 1.00 93.06 116 ILE A C 1
ATOM 902 O O . ILE A 1 116 ? -2.596 7.346 -6.293 1.00 93.06 116 ILE A O 1
ATOM 906 N N . GLY A 1 117 ? -3.560 8.678 -7.823 1.00 95.69 117 GLY A N 1
ATOM 907 C CA . GLY A 1 117 ? -4.415 7.647 -8.416 1.00 95.69 117 GLY A CA 1
ATOM 908 C C . GLY A 1 117 ? -5.345 6.984 -7.397 1.00 95.69 117 GLY A C 1
ATOM 909 O O . GLY A 1 117 ? -6.023 7.663 -6.625 1.00 95.69 117 GLY A O 1
ATOM 910 N N . ILE A 1 118 ? -5.356 5.647 -7.377 1.00 96.12 118 ILE A N 1
ATOM 911 C CA . ILE A 1 118 ? -6.224 4.859 -6.486 1.00 96.12 118 ILE A CA 1
ATOM 912 C C . ILE A 1 118 ? -5.984 5.156 -4.996 1.00 96.12 118 ILE A C 1
ATOM 914 O O . ILE A 1 118 ? -6.919 5.060 -4.209 1.00 96.12 118 ILE A O 1
ATOM 918 N N . ILE A 1 119 ? -4.778 5.586 -4.606 1.00 96.00 119 ILE A N 1
ATOM 919 C CA . ILE A 1 119 ? -4.456 5.960 -3.218 1.00 96.00 119 ILE A CA 1
ATOM 920 C C . ILE A 1 119 ? -5.295 7.179 -2.802 1.00 96.00 119 ILE A C 1
ATOM 922 O O . ILE A 1 119 ? -5.944 7.178 -1.758 1.00 96.00 119 ILE A O 1
ATOM 926 N N . GLY A 1 120 ? -5.366 8.197 -3.663 1.00 93.38 120 GLY A N 1
ATOM 927 C CA . GLY A 1 120 ? -6.206 9.375 -3.445 1.00 93.38 120 GLY A CA 1
ATOM 928 C C . GLY A 1 120 ? -7.690 9.055 -3.461 1.00 93.38 120 GLY A C 1
ATOM 929 O O . GLY A 1 120 ? -8.452 9.641 -2.693 1.00 93.38 120 GLY A O 1
ATOM 930 N N . GLU A 1 121 ? -8.121 8.102 -4.288 1.00 92.44 121 GLU A N 1
ATOM 931 C CA . GLU A 1 121 ? -9.506 7.630 -4.268 1.00 92.44 121 GLU A CA 1
ATOM 932 C C . GLU A 1 121 ? -9.860 6.954 -2.941 1.00 92.44 121 GLU A C 1
ATOM 934 O O . GLU A 1 121 ? -10.940 7.215 -2.419 1.00 92.44 121 GLU A O 1
ATOM 939 N N . LEU A 1 122 ? -8.974 6.129 -2.379 1.00 91.19 122 LEU A N 1
ATOM 940 C CA . LEU A 1 122 ? -9.183 5.474 -1.084 1.00 91.19 122 LEU A CA 1
ATOM 941 C C . LEU A 1 122 ? -9.233 6.489 0.066 1.00 91.19 122 LEU A C 1
ATOM 943 O O . LEU A 1 122 ? -10.160 6.442 0.872 1.00 91.19 122 LEU A O 1
ATOM 947 N N . ASN A 1 123 ? -8.307 7.451 0.076 1.00 85.75 123 ASN A N 1
ATOM 948 C CA . ASN A 1 123 ? -8.221 8.494 1.100 1.00 85.75 123 ASN A CA 1
ATOM 949 C C . ASN A 1 123 ? -9.406 9.487 1.047 1.00 85.75 123 ASN A C 1
ATOM 951 O O . ASN A 1 123 ? -9.985 9.873 2.063 1.00 85.75 123 ASN A O 1
ATOM 955 N N . SER A 1 124 ? -9.819 9.908 -0.155 1.00 78.06 124 SER A N 1
ATOM 956 C CA . SER A 1 124 ? -10.897 10.898 -0.328 1.00 78.06 124 SER A CA 1
ATOM 957 C C . SER A 1 124 ? -12.303 10.303 -0.224 1.00 78.06 124 SER A C 1
ATOM 959 O O . SER A 1 124 ? -13.248 10.994 0.173 1.00 78.06 124 SER A O 1
ATOM 961 N N . ARG A 1 125 ? -12.476 9.020 -0.561 1.00 63.47 125 ARG A N 1
ATOM 962 C CA . ARG A 1 125 ? -13.768 8.336 -0.470 1.00 63.47 125 ARG A CA 1
ATOM 963 C C . ARG A 1 125 ? -13.986 7.810 0.942 1.00 63.47 125 ARG A C 1
ATOM 965 O O . ARG A 1 125 ? -13.993 6.602 1.170 1.00 63.47 125 ARG A O 1
ATOM 972 N N . ARG A 1 126 ? -14.338 8.715 1.859 1.00 63.44 126 ARG A N 1
ATOM 973 C CA . ARG A 1 126 ? -15.061 8.352 3.090 1.00 63.44 126 ARG A CA 1
ATOM 974 C C . ARG A 1 126 ? -16.477 7.893 2.724 1.00 63.44 126 ARG A C 1
ATOM 976 O O . ARG A 1 126 ? -17.462 8.597 2.942 1.00 63.44 126 ARG A O 1
ATOM 983 N N . GLN A 1 127 ? -16.584 6.734 2.072 1.00 66.94 127 GLN A N 1
ATOM 984 C CA . GLN A 1 127 ? -17.871 6.086 1.847 1.00 66.94 127 GLN A CA 1
ATOM 985 C C . GLN A 1 127 ? -18.463 5.767 3.222 1.00 66.94 127 GLN A C 1
ATOM 987 O O . GLN A 1 127 ? -17.747 5.224 4.067 1.00 66.94 127 GLN A O 1
ATOM 992 N N . PRO A 1 128 ? -19.742 6.092 3.477 1.00 71.00 128 PRO A N 1
ATOM 993 C CA . PRO A 1 128 ? -20.364 5.785 4.755 1.00 71.00 128 PRO A CA 1
ATOM 994 C C . PRO A 1 128 ? -20.205 4.300 5.089 1.00 71.00 128 PRO A C 1
ATOM 996 O O . PRO A 1 128 ? -20.676 3.437 4.351 1.00 71.00 128 PRO A O 1
ATOM 999 N N . GLY A 1 129 ? -19.522 4.012 6.196 1.00 78.50 129 GLY A N 1
ATOM 1000 C CA . GLY A 1 129 ? -19.276 2.642 6.635 1.00 78.50 129 GLY A CA 1
ATOM 1001 C C . GLY A 1 129 ? -18.158 1.910 5.891 1.00 78.50 129 GLY A C 1
ATOM 1002 O O . GLY A 1 129 ? -18.158 0.687 5.931 1.00 78.50 129 GLY A O 1
ATOM 1003 N N . ARG A 1 130 ? -17.221 2.605 5.230 1.00 89.31 130 ARG A N 1
ATOM 1004 C CA . ARG A 1 130 ? -15.935 2.027 4.811 1.00 89.31 130 ARG A CA 1
ATOM 1005 C C . ARG A 1 130 ? -14.780 2.619 5.610 1.00 89.31 130 ARG A C 1
ATOM 1007 O O . ARG A 1 130 ? -14.747 3.827 5.824 1.00 89.31 130 ARG A O 1
ATOM 1014 N N . VAL A 1 131 ? -13.845 1.767 6.022 1.00 93.06 131 VAL A N 1
ATOM 1015 C CA . VAL A 1 131 ? -12.589 2.161 6.687 1.00 93.06 131 VAL A CA 1
ATOM 1016 C C . VAL A 1 131 ? -11.405 1.780 5.800 1.00 93.06 131 VAL A C 1
ATOM 1018 O O . VAL A 1 131 ? -11.347 0.648 5.317 1.00 93.06 131 VAL A O 1
ATOM 1021 N N . HIS A 1 132 ? -10.501 2.723 5.546 1.00 94.94 132 HIS A N 1
ATOM 1022 C CA . HIS A 1 132 ? -9.357 2.546 4.645 1.00 94.94 132 HIS A CA 1
ATOM 1023 C C . HIS A 1 132 ? -8.035 3.047 5.238 1.00 94.94 132 HIS A C 1
ATOM 1025 O O . HIS A 1 132 ? -7.115 3.278 4.470 1.00 94.94 132 HIS A O 1
ATOM 1031 N N . THR A 1 133 ? -7.949 3.177 6.565 1.00 95.25 133 THR A N 1
ATOM 1032 C CA . THR A 1 133 ? -6.765 3.683 7.280 1.00 95.25 133 THR A CA 1
ATOM 1033 C C . THR A 1 133 ? -5.512 2.869 6.996 1.00 95.25 133 THR A C 1
ATOM 1035 O O . THR A 1 133 ? -4.437 3.421 6.868 1.00 95.25 133 THR A O 1
ATOM 1038 N N . PHE A 1 134 ? -5.623 1.546 6.849 1.00 97.69 134 PHE A N 1
ATOM 1039 C CA . PHE A 1 134 ? -4.469 0.753 6.423 1.00 97.69 134 PHE A CA 1
ATOM 1040 C C . PHE A 1 134 ? -4.360 0.652 4.901 1.00 97.69 134 PHE A C 1
ATOM 1042 O O . PHE A 1 134 ? -3.261 0.563 4.357 1.00 97.69 134 PHE A O 1
ATOM 1049 N N . LEU A 1 135 ? -5.487 0.538 4.194 1.00 97.38 135 LEU A N 1
ATOM 1050 C CA . LEU A 1 135 ? -5.474 0.132 2.792 1.00 97.38 135 LEU A CA 1
ATOM 1051 C C . LEU A 1 135 ? -4.764 1.124 1.861 1.00 97.38 135 LEU A C 1
ATOM 1053 O O . LEU A 1 135 ? -4.102 0.670 0.926 1.00 97.38 135 LEU A O 1
ATOM 1057 N N . ASP A 1 136 ? -4.910 2.432 2.056 1.00 95.44 136 ASP A N 1
ATOM 1058 C CA . ASP A 1 136 ? -4.283 3.423 1.176 1.00 95.44 136 ASP A CA 1
ATOM 1059 C C . ASP A 1 136 ? -2.748 3.396 1.291 1.00 95.44 136 ASP A C 1
ATOM 1061 O O . ASP A 1 136 ? -2.069 3.315 0.261 1.00 95.44 136 ASP A O 1
ATOM 1065 N N . ASP A 1 137 ? -2.210 3.311 2.509 1.00 97.38 137 ASP A N 1
ATOM 1066 C CA . ASP A 1 137 ? -0.773 3.169 2.768 1.00 97.38 137 ASP A CA 1
ATOM 1067 C C . ASP A 1 137 ? -0.221 1.823 2.309 1.00 97.38 137 ASP A C 1
ATOM 1069 O O . ASP A 1 137 ? 0.867 1.736 1.734 1.00 97.38 137 ASP A O 1
ATOM 1073 N N . LEU A 1 138 ? -0.983 0.745 2.487 1.00 98.44 138 LEU A N 1
ATOM 1074 C CA . LEU A 1 138 ? -0.609 -0.563 1.962 1.00 98.44 138 LEU A CA 1
ATOM 1075 C C . LEU A 1 138 ? -0.495 -0.544 0.432 1.00 98.44 138 LEU A C 1
ATOM 1077 O O . LEU A 1 138 ? 0.451 -1.105 -0.130 1.00 98.44 138 LEU A O 1
ATOM 1081 N N . VAL A 1 139 ? -1.436 0.107 -0.255 1.00 98.38 139 VAL A N 1
ATOM 1082 C CA . VAL A 1 139 ? -1.405 0.254 -1.716 1.00 98.38 139 VAL A CA 1
ATOM 1083 C C . VAL A 1 139 ? -0.241 1.144 -2.152 1.00 98.38 139 VAL A C 1
ATOM 1085 O O . VAL A 1 139 ? 0.466 0.787 -3.102 1.00 98.38 139 VAL A O 1
ATOM 1088 N N . ALA A 1 140 ? 0.017 2.240 -1.434 1.00 98.06 140 ALA A N 1
ATOM 1089 C CA . ALA A 1 140 ? 1.193 3.079 -1.644 1.00 98.06 140 ALA A CA 1
ATOM 1090 C C . ALA A 1 140 ? 2.495 2.279 -1.472 1.00 98.06 140 ALA A C 1
ATOM 1092 O O . ALA A 1 140 ? 3.390 2.366 -2.314 1.00 98.06 140 ALA A O 1
ATOM 1093 N N . GLY A 1 141 ? 2.579 1.426 -0.448 1.00 98.06 141 GLY A N 1
ATOM 1094 C CA . GLY A 1 141 ? 3.718 0.547 -0.193 1.00 98.06 141 GLY A CA 1
ATOM 1095 C C . GLY A 1 141 ? 3.966 -0.457 -1.322 1.00 98.06 141 GLY A C 1
ATOM 1096 O O . GLY A 1 141 ? 5.110 -0.635 -1.745 1.00 98.06 141 GLY A O 1
ATOM 1097 N N . VAL A 1 142 ? 2.910 -1.081 -1.869 1.00 98.56 142 VAL A N 1
ATOM 1098 C CA . VAL A 1 142 ? 3.031 -1.997 -3.023 1.00 98.56 142 VAL A CA 1
ATOM 1099 C C . VAL A 1 142 ? 3.511 -1.253 -4.267 1.00 98.56 142 VAL A C 1
ATOM 1101 O O . VAL A 1 142 ? 4.428 -1.730 -4.938 1.00 98.56 142 VAL A O 1
ATOM 1104 N N . ALA A 1 143 ? 2.933 -0.088 -4.571 1.00 98.19 143 ALA A N 1
ATOM 1105 C CA . ALA A 1 143 ? 3.348 0.721 -5.716 1.00 98.19 143 ALA A CA 1
ATOM 1106 C C . ALA A 1 143 ? 4.812 1.180 -5.581 1.00 98.19 143 ALA A C 1
ATOM 1108 O O . ALA A 1 143 ? 5.597 1.048 -6.521 1.00 98.19 143 ALA A O 1
ATOM 1109 N N . ALA A 1 144 ? 5.214 1.633 -4.393 1.00 96.81 144 ALA A N 1
ATOM 1110 C CA . ALA A 1 144 ? 6.581 2.053 -4.110 1.00 96.81 144 ALA A CA 1
ATOM 1111 C C . ALA A 1 144 ? 7.595 0.907 -4.258 1.00 96.81 144 ALA A C 1
ATOM 1113 O O . ALA A 1 144 ? 8.647 1.074 -4.882 1.00 96.81 144 ALA A O 1
ATOM 1114 N N . ALA A 1 145 ? 7.265 -0.277 -3.737 1.00 96.88 145 ALA A N 1
ATOM 1115 C CA . ALA A 1 145 ? 8.077 -1.479 -3.890 1.00 96.88 145 ALA A CA 1
ATOM 1116 C C . ALA A 1 145 ? 8.166 -1.940 -5.356 1.00 96.88 145 ALA A C 1
ATOM 1118 O O . ALA A 1 145 ? 9.233 -2.349 -5.815 1.00 96.88 145 ALA A O 1
ATOM 1119 N N . ALA A 1 146 ? 7.074 -1.841 -6.119 1.00 96.69 146 ALA A N 1
ATOM 1120 C CA . ALA A 1 146 ? 7.053 -2.196 -7.538 1.00 96.69 146 ALA A CA 1
ATOM 1121 C C . ALA A 1 146 ? 7.910 -1.236 -8.376 1.00 96.69 146 ALA A C 1
ATOM 1123 O O . ALA A 1 146 ? 8.666 -1.681 -9.240 1.00 96.69 146 ALA A O 1
ATOM 1124 N N . ALA A 1 147 ? 7.861 0.061 -8.071 1.00 93.94 147 ALA A N 1
ATOM 1125 C CA . ALA A 1 147 ? 8.743 1.063 -8.656 1.00 93.94 147 ALA A CA 1
ATOM 1126 C C . ALA A 1 147 ? 10.227 0.785 -8.344 1.00 93.94 147 ALA A C 1
ATOM 1128 O O . ALA A 1 147 ? 11.061 0.780 -9.250 1.00 93.94 147 ALA A O 1
ATOM 1129 N N . ALA A 1 148 ? 10.556 0.462 -7.089 1.00 92.62 148 ALA A N 1
ATOM 1130 C CA . ALA A 1 148 ? 11.914 0.079 -6.693 1.00 92.62 148 ALA A CA 1
ATOM 1131 C C . ALA A 1 148 ? 12.378 -1.234 -7.354 1.00 92.62 148 ALA A C 1
ATOM 1133 O O . ALA A 1 148 ? 13.548 -1.407 -7.689 1.00 92.62 148 ALA A O 1
ATOM 1134 N N . ARG A 1 149 ? 11.468 -2.177 -7.614 1.00 92.38 149 ARG A N 1
ATOM 1135 C CA . ARG A 1 149 ? 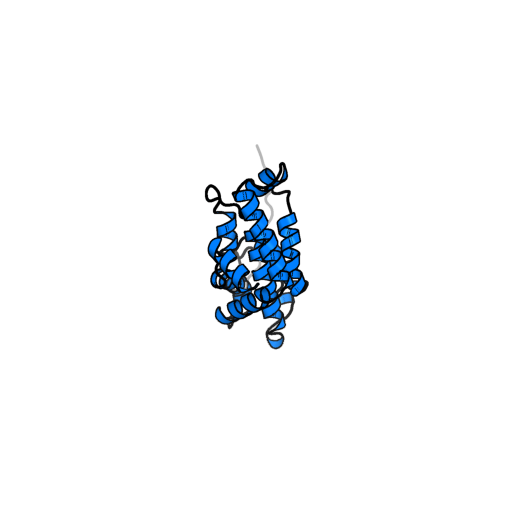11.791 -3.376 -8.396 1.00 92.38 149 ARG A CA 1
ATOM 1136 C C . ARG A 1 149 ? 12.146 -3.033 -9.845 1.00 92.38 149 ARG A C 1
ATOM 1138 O O . ARG A 1 149 ? 13.124 -3.574 -10.358 1.00 92.38 149 ARG A O 1
ATOM 1145 N N . LEU A 1 150 ? 11.352 -2.181 -10.501 1.00 89.31 150 LEU A N 1
ATOM 1146 C CA . LEU A 1 150 ? 11.586 -1.757 -11.889 1.00 89.31 150 LEU A CA 1
ATOM 1147 C C . LEU A 1 150 ? 12.954 -1.095 -12.047 1.00 89.31 150 LEU A C 1
ATOM 1149 O O . LEU A 1 150 ? 13.697 -1.443 -12.962 1.00 89.31 150 LEU A O 1
ATOM 1153 N N . ALA A 1 151 ? 13.299 -0.220 -11.104 1.00 81.75 151 ALA A N 1
ATOM 1154 C CA . ALA A 1 151 ? 14.611 0.398 -10.994 1.00 81.75 151 ALA A CA 1
ATOM 1155 C C . ALA A 1 151 ? 15.759 -0.615 -11.079 1.00 81.75 151 ALA A C 1
ATOM 1157 O O . ALA A 1 151 ? 16.647 -0.503 -11.922 1.00 81.75 151 ALA A O 1
ATOM 1158 N N . HIS A 1 152 ? 15.721 -1.635 -10.219 1.00 80.38 152 HIS A N 1
ATOM 1159 C CA . HIS A 1 152 ? 16.770 -2.648 -10.151 1.00 80.38 152 HIS A CA 1
ATOM 1160 C C . HIS A 1 152 ? 16.797 -3.581 -11.367 1.00 80.38 152 HIS A C 1
ATOM 1162 O O . HIS A 1 152 ? 17.847 -4.137 -11.683 1.00 80.38 152 HIS A O 1
ATOM 1168 N N . ALA A 1 153 ? 15.662 -3.777 -12.041 1.00 78.56 153 ALA A N 1
ATOM 1169 C CA . ALA A 1 153 ? 15.569 -4.617 -13.232 1.00 78.56 153 ALA A CA 1
ATOM 1170 C C . ALA A 1 153 ? 16.077 -3.921 -14.510 1.00 78.56 153 ALA A C 1
ATOM 1172 O O . ALA A 1 153 ? 16.370 -4.605 -15.490 1.00 78.56 153 ALA A O 1
ATOM 1173 N N . LEU A 1 154 ? 16.205 -2.587 -14.507 1.00 72.25 154 LEU A N 1
ATOM 1174 C CA . LEU A 1 154 ? 16.614 -1.774 -15.660 1.00 72.25 154 LEU A CA 1
ATOM 1175 C C . LEU A 1 154 ? 17.887 -0.930 -15.392 1.00 72.25 154 LEU A C 1
ATOM 1177 O O . LEU A 1 154 ? 17.890 0.267 -15.686 1.00 72.25 154 LEU A O 1
ATOM 1181 N N . PRO A 1 155 ? 18.990 -1.517 -14.881 1.00 59.34 155 PRO A N 1
ATOM 1182 C CA . PRO A 1 155 ? 20.148 -0.754 -14.402 1.00 59.34 155 PRO A CA 1
ATOM 1183 C C . PRO A 1 155 ? 20.876 0.025 -15.509 1.00 59.34 155 PRO A C 1
ATOM 1185 O O . PRO A 1 155 ? 21.344 1.132 -15.275 1.00 59.34 155 PRO A O 1
ATOM 1188 N N . ASP A 1 156 ? 20.915 -0.486 -16.744 1.00 61.34 156 ASP A N 1
ATOM 1189 C CA . ASP A 1 156 ? 21.607 0.188 -17.860 1.00 61.34 156 ASP A CA 1
ATOM 1190 C C . ASP A 1 156 ? 20.867 1.424 -18.385 1.00 61.34 156 ASP A C 1
ATOM 1192 O O . ASP A 1 156 ? 21.388 2.169 -19.217 1.00 61.34 156 ASP A O 1
ATOM 1196 N N . LYS A 1 157 ? 19.633 1.637 -17.928 1.00 56.81 157 LYS A N 1
ATOM 1197 C CA . LYS A 1 157 ? 18.828 2.795 -18.303 1.00 56.81 157 LYS A CA 1
ATOM 1198 C C . LYS A 1 157 ? 18.760 3.818 -17.173 1.00 56.81 157 LYS A C 1
ATOM 1200 O O . LYS A 1 157 ? 18.140 4.857 -17.392 1.00 56.81 157 LYS A O 1
ATOM 1205 N N . LEU A 1 158 ? 19.361 3.530 -16.000 1.00 56.97 158 LEU A N 1
ATOM 1206 C CA . LEU A 1 158 ? 19.079 4.256 -14.765 1.00 56.97 158 LEU A CA 1
ATOM 1207 C C . LEU A 1 158 ? 20.110 4.338 -13.666 1.00 56.97 158 LEU A C 1
ATOM 1209 O O . LEU A 1 158 ? 20.685 3.340 -13.246 1.00 56.97 158 LEU A O 1
ATOM 1213 N N . SER A 1 159 ? 20.183 5.530 -13.072 1.00 59.44 159 SER A N 1
ATOM 1214 C CA . SER A 1 159 ? 20.792 5.732 -11.765 1.00 59.44 159 SER A CA 1
ATOM 1215 C C . SER A 1 159 ? 19.749 5.715 -10.644 1.00 59.44 159 SER A C 1
ATOM 1217 O O . SER A 1 159 ? 18.599 6.108 -10.831 1.00 59.44 159 SER A O 1
ATOM 1219 N N . GLU A 1 160 ? 20.166 5.325 -9.436 1.00 60.72 160 GLU A N 1
ATOM 1220 C CA . GLU A 1 160 ? 19.332 5.421 -8.225 1.00 60.72 160 GLU A CA 1
ATOM 1221 C C . GLU A 1 160 ? 18.794 6.845 -7.986 1.00 60.72 160 GLU A C 1
ATOM 1223 O O . GLU A 1 160 ? 17.725 7.013 -7.402 1.00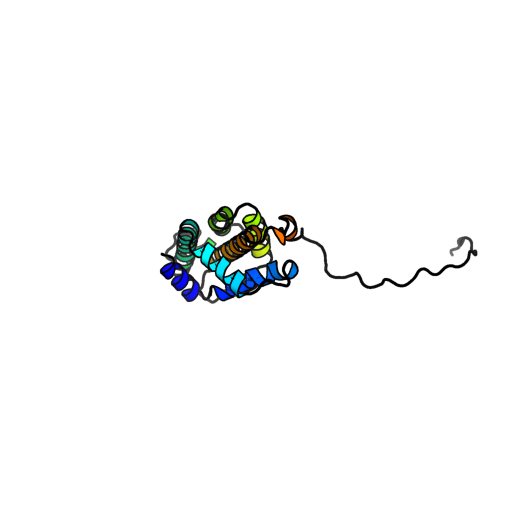 60.72 160 GLU A O 1
ATOM 1228 N N . ALA A 1 161 ? 19.505 7.872 -8.464 1.00 61.78 161 ALA A N 1
ATOM 1229 C CA . ALA A 1 161 ? 19.099 9.269 -8.350 1.00 61.78 161 ALA A CA 1
ATOM 1230 C C . ALA A 1 161 ? 17.942 9.646 -9.289 1.00 61.78 161 ALA A C 1
ATOM 1232 O O . ALA A 1 161 ? 17.174 10.541 -8.955 1.00 61.78 161 ALA A O 1
ATOM 1233 N N . ASP A 1 162 ? 17.799 8.965 -10.428 1.00 60.03 162 ASP A N 1
ATOM 1234 C CA . ASP A 1 162 ? 16.711 9.207 -11.388 1.00 60.03 162 ASP A CA 1
ATOM 1235 C C . ASP A 1 162 ? 15.377 8.620 -10.902 1.00 60.03 162 ASP A C 1
ATOM 1237 O O . ASP A 1 162 ? 14.308 9.016 -11.350 1.00 60.03 162 ASP A O 1
ATOM 1241 N N . LEU A 1 163 ? 15.455 7.666 -9.975 1.00 58.81 163 LEU A N 1
ATOM 1242 C CA . LEU A 1 163 ? 14.328 6.948 -9.380 1.00 58.81 163 LEU A CA 1
ATOM 1243 C C . LEU A 1 163 ? 13.929 7.499 -8.017 1.00 58.81 163 LEU A C 1
ATOM 1245 O O . LEU A 1 163 ? 12.804 7.291 -7.564 1.00 58.81 163 LEU A O 1
ATOM 1249 N N . ALA A 1 164 ? 14.868 8.167 -7.348 1.00 60.59 164 ALA A N 1
ATOM 1250 C CA . ALA A 1 164 ? 14.572 8.977 -6.190 1.00 60.59 164 ALA A CA 1
ATOM 1251 C C . ALA A 1 164 ? 13.741 10.175 -6.655 1.00 60.59 164 ALA A C 1
ATOM 1253 O O . ALA A 1 164 ? 14.190 11.007 -7.445 1.00 60.59 164 ALA A O 1
ATOM 1254 N N . LEU A 1 165 ? 12.507 10.254 -6.167 1.00 63.41 165 LEU A N 1
ATOM 1255 C CA . LEU A 1 165 ? 11.616 11.350 -6.520 1.00 63.41 165 LEU A CA 1
ATOM 1256 C C . LEU A 1 165 ? 12.245 12.689 -6.106 1.00 63.41 165 LEU A C 1
ATOM 1258 O O . LEU A 1 165 ? 12.914 12.762 -5.067 1.00 63.41 165 LEU A O 1
ATOM 1262 N N . PRO A 1 166 ? 12.087 13.744 -6.929 1.00 50.06 166 PRO A N 1
ATOM 1263 C CA . PRO A 1 166 ? 12.780 15.002 -6.708 1.00 50.06 166 PRO A CA 1
ATOM 1264 C C . PRO A 1 166 ? 12.433 15.572 -5.326 1.00 50.06 166 PRO A C 1
ATOM 1266 O O . PRO A 1 166 ? 11.274 15.483 -4.908 1.00 50.06 166 PRO A O 1
ATOM 1269 N N . PRO A 1 167 ? 13.401 16.195 -4.623 1.00 47.00 167 PRO A N 1
ATOM 1270 C CA . PRO A 1 167 ? 13.107 16.889 -3.381 1.00 47.00 167 PRO A CA 1
ATOM 1271 C C . PRO A 1 167 ? 12.054 17.966 -3.648 1.00 47.00 167 PRO A C 1
ATOM 1273 O O . PRO A 1 167 ? 12.060 18.627 -4.692 1.00 47.00 167 PRO A O 1
ATOM 1276 N N . GLU A 1 168 ? 11.129 18.110 -2.708 1.00 50.28 168 GLU A N 1
ATOM 1277 C CA . GLU A 1 168 ? 9.978 18.995 -2.837 1.00 50.28 168 GLU A CA 1
ATOM 1278 C C . GLU A 1 168 ? 10.395 20.431 -3.194 1.00 50.28 168 GLU A C 1
ATOM 1280 O O . GLU A 1 168 ? 11.304 20.993 -2.581 1.00 50.28 168 GLU A O 1
ATOM 1285 N N . GLY A 1 169 ? 9.707 21.040 -4.171 1.00 44.97 169 GLY A N 1
ATOM 1286 C CA . GLY A 1 169 ? 9.814 22.483 -4.428 1.00 44.97 169 GLY A CA 1
ATOM 1287 C C . GLY A 1 169 ? 10.457 22.932 -5.745 1.00 44.97 169 GLY A C 1
ATOM 1288 O O . GLY A 1 169 ? 11.094 23.982 -5.776 1.00 44.97 169 GLY A O 1
ATOM 1289 N N . ARG A 1 170 ? 10.253 22.228 -6.866 1.00 37.69 170 ARG A N 1
ATOM 1290 C CA . ARG A 1 170 ? 10.325 22.883 -8.187 1.00 37.69 170 ARG A CA 1
ATOM 1291 C C . ARG A 1 170 ? 8.939 22.978 -8.791 1.00 37.69 170 ARG A C 1
ATOM 1293 O O . ARG A 1 170 ? 8.502 22.106 -9.535 1.00 37.69 170 ARG A O 1
ATOM 1300 N N . ASP A 1 171 ? 8.280 24.071 -8.435 1.00 36.22 171 ASP A N 1
ATOM 1301 C CA . ASP A 1 171 ? 7.133 24.608 -9.145 1.00 36.22 171 ASP A CA 1
ATOM 1302 C C . ASP A 1 171 ? 7.457 24.597 -10.651 1.00 36.22 171 ASP A C 1
ATOM 1304 O O . ASP A 1 171 ? 8.408 25.248 -11.103 1.00 36.22 171 ASP A O 1
ATOM 1308 N N . ARG A 1 172 ? 6.743 23.788 -11.443 1.00 41.25 172 ARG A N 1
ATOM 1309 C CA . ARG A 1 172 ? 6.873 23.792 -12.910 1.00 41.25 172 ARG A CA 1
ATOM 1310 C C . ARG A 1 172 ? 6.166 25.041 -13.434 1.00 41.25 172 ARG A C 1
ATOM 1312 O O . ARG A 1 172 ? 5.099 24.966 -14.028 1.00 41.25 172 ARG A O 1
ATOM 1319 N N . GLY A 1 173 ? 6.762 26.198 -13.175 1.00 38.94 173 GLY A N 1
ATOM 1320 C CA . GLY A 1 173 ? 6.143 27.491 -13.417 1.00 38.94 173 GLY A CA 1
ATOM 1321 C C . GLY A 1 173 ? 7.162 28.617 -13.485 1.00 38.94 173 GLY A C 1
ATOM 1322 O O . GLY A 1 173 ? 7.065 29.548 -12.704 1.00 38.94 173 GLY A O 1
ATOM 1323 N N . GLN A 1 174 ? 8.144 28.509 -14.389 1.00 40.03 174 GLN A N 1
ATOM 1324 C CA . GLN A 1 174 ? 8.791 29.609 -15.135 1.00 40.03 174 GLN A CA 1
ATOM 1325 C C . GLN A 1 174 ? 10.135 29.133 -15.694 1.00 40.03 174 GLN A C 1
ATOM 1327 O O . GLN A 1 174 ? 11.169 29.223 -15.042 1.00 40.03 174 GLN A O 1
ATOM 1332 N N . GLN A 1 175 ? 10.131 28.664 -16.939 1.00 37.12 175 GLN A N 1
ATOM 1333 C CA . GLN A 1 175 ? 11.295 28.781 -17.816 1.00 37.12 175 GLN A CA 1
ATOM 1334 C C . GLN A 1 175 ? 10.816 28.756 -19.269 1.00 37.12 175 GLN A C 1
ATOM 1336 O O . GLN A 1 175 ? 10.817 27.734 -19.943 1.00 37.12 175 GLN A O 1
ATOM 1341 N N . ALA A 1 176 ? 10.354 29.916 -19.730 1.00 40.03 176 ALA A N 1
ATOM 1342 C CA . ALA A 1 176 ? 10.230 30.237 -21.145 1.00 40.03 176 ALA A CA 1
ATOM 1343 C C . ALA A 1 176 ? 10.306 31.760 -21.306 1.00 40.03 176 ALA A C 1
ATOM 1345 O O . ALA A 1 176 ? 9.289 32.439 -21.368 1.00 40.03 176 ALA A O 1
ATOM 1346 N N . ALA A 1 177 ? 11.529 32.290 -21.325 1.00 35.28 177 ALA A N 1
ATOM 1347 C CA . ALA A 1 177 ? 11.851 33.567 -21.963 1.00 35.28 177 ALA A CA 1
ATOM 1348 C C . ALA A 1 177 ? 13.370 33.655 -22.183 1.00 35.28 177 ALA A C 1
ATOM 1350 O O . ALA A 1 177 ? 14.067 34.463 -21.578 1.00 35.28 177 ALA A O 1
ATOM 1351 N N . GLY A 1 178 ? 13.892 32.777 -23.040 1.00 36.50 178 GLY A N 1
ATOM 1352 C CA . GLY A 1 178 ? 15.135 33.056 -23.749 1.00 36.50 178 GLY A CA 1
ATOM 1353 C C . GLY A 1 178 ? 14.817 33.968 -24.933 1.00 36.50 178 GLY A C 1
ATOM 1354 O O . GLY A 1 178 ? 14.076 33.571 -25.829 1.00 36.50 178 GLY A O 1
ATOM 1355 N N . GLY A 1 179 ? 15.355 35.184 -24.924 1.00 31.39 179 GLY A N 1
ATOM 1356 C CA . GLY A 1 179 ? 15.322 36.143 -26.031 1.00 31.39 179 GLY A CA 1
ATOM 1357 C C . GLY A 1 179 ? 16.548 37.061 -25.948 1.00 31.39 179 GLY A C 1
ATOM 1358 O O . GLY A 1 179 ? 17.049 37.276 -24.848 1.00 31.39 179 GLY A O 1
ATOM 1359 N N . PRO A 1 180 ? 17.101 37.513 -27.086 1.00 42.25 180 PRO A N 1
ATOM 1360 C CA . PRO A 1 180 ? 18.543 37.539 -27.313 1.00 42.25 180 PRO A CA 1
ATOM 1361 C C . PRO A 1 180 ? 19.268 38.763 -26.745 1.00 42.25 180 PRO A C 1
ATOM 1363 O O . PRO A 1 180 ? 18.696 39.827 -26.529 1.00 42.25 180 PRO A O 1
ATOM 1366 N N . VAL A 1 181 ? 20.577 38.576 -26.565 1.00 43.94 181 VAL A N 1
ATOM 1367 C CA . VAL A 1 181 ? 21.572 39.594 -26.218 1.00 43.94 181 VAL A CA 1
ATOM 1368 C C . VAL A 1 181 ? 21.564 40.704 -27.275 1.00 43.94 181 VAL A C 1
ATOM 1370 O O . VAL A 1 181 ? 21.894 40.462 -28.436 1.00 43.94 181 VAL A O 1
ATOM 1373 N N . GLY A 1 182 ? 21.172 41.909 -26.860 1.00 34.88 182 GLY A N 1
ATOM 1374 C CA . GLY A 1 182 ? 21.259 43.142 -27.636 1.00 34.88 182 GLY A CA 1
ATOM 1375 C C . GLY A 1 182 ? 22.389 44.021 -27.109 1.00 34.88 182 GLY A C 1
ATOM 1376 O O . GLY A 1 182 ? 22.347 44.486 -25.974 1.00 34.88 182 GLY A O 1
ATOM 1377 N N . ASP A 1 183 ? 23.394 44.200 -27.954 1.00 38.69 183 ASP A N 1
ATOM 1378 C CA . ASP A 1 183 ? 24.517 45.124 -27.827 1.00 38.69 183 ASP A CA 1
ATOM 1379 C C . ASP A 1 183 ? 24.023 46.586 -27.917 1.00 38.69 183 ASP A C 1
ATOM 1381 O O . ASP A 1 183 ? 23.128 46.872 -28.717 1.00 38.69 183 ASP A O 1
ATOM 1385 N N . GLY A 1 184 ? 24.598 47.520 -27.146 1.00 33.31 184 GLY A N 1
ATOM 1386 C CA . GLY A 1 184 ? 24.400 48.954 -27.409 1.00 33.31 184 GLY A CA 1
ATOM 1387 C C . GLY A 1 184 ? 24.241 49.904 -26.215 1.00 33.31 184 GLY A C 1
ATOM 1388 O O . GLY A 1 184 ? 23.140 50.156 -25.744 1.00 33.31 184 GLY A O 1
ATOM 1389 N N . THR A 1 185 ? 25.347 50.582 -25.909 1.00 35.81 185 THR A N 1
ATOM 1390 C CA . THR A 1 185 ? 25.425 52.044 -25.694 1.00 35.81 185 THR A CA 1
ATOM 1391 C C . THR A 1 185 ? 25.061 52.658 -24.329 1.00 35.81 185 THR A C 1
ATOM 1393 O O . THR A 1 185 ? 23.949 52.609 -23.818 1.00 35.81 185 THR A O 1
ATOM 1396 N N . VAL A 1 186 ? 26.072 53.363 -23.817 1.00 43.19 186 VAL A N 1
ATOM 1397 C CA . VAL A 1 186 ? 26.148 54.245 -22.646 1.00 43.19 186 VAL A CA 1
ATOM 1398 C C . VAL A 1 186 ? 25.482 55.608 -22.904 1.00 43.19 186 VAL A C 1
ATOM 1400 O O . VAL A 1 186 ? 25.806 56.246 -23.900 1.00 43.19 186 VAL A O 1
ATOM 1403 N N . ALA A 1 187 ? 24.652 56.089 -21.968 1.00 36.81 187 ALA A N 1
ATOM 1404 C CA . ALA A 1 187 ? 24.424 57.500 -21.572 1.00 36.81 187 ALA A CA 1
ATOM 1405 C C . ALA A 1 187 ? 23.302 57.492 -20.506 1.00 36.81 187 ALA A C 1
ATOM 1407 O O . ALA A 1 187 ? 22.260 56.899 -20.740 1.00 36.81 187 ALA A O 1
ATOM 1408 N N . GLY A 1 188 ? 23.458 57.970 -19.270 1.00 33.00 188 GLY A N 1
ATOM 1409 C CA . GLY A 1 188 ? 23.670 59.363 -18.870 1.00 33.00 188 GLY A CA 1
ATOM 1410 C C . GLY A 1 188 ? 22.420 59.845 -18.106 1.00 33.00 188 GLY A C 1
ATOM 1411 O O . GLY A 1 188 ? 21.324 59.772 -18.647 1.00 33.00 188 GLY A O 1
ATOM 1412 N N . GLY A 1 189 ? 22.553 60.319 -16.860 1.00 33.47 189 GLY A N 1
ATOM 1413 C CA . GLY A 1 189 ? 21.435 60.954 -16.139 1.00 33.47 189 GLY A CA 1
ATOM 1414 C C . GLY A 1 189 ? 21.524 60.875 -14.616 1.00 33.47 189 GLY A C 1
ATOM 1415 O O . GLY A 1 189 ? 21.205 59.855 -14.017 1.00 33.47 189 GLY A O 1
ATOM 1416 N N . ALA A 1 190 ? 21.966 61.967 -13.998 1.00 40.88 190 ALA A N 1
ATOM 1417 C CA . ALA A 1 190 ? 22.186 62.120 -12.567 1.00 40.88 1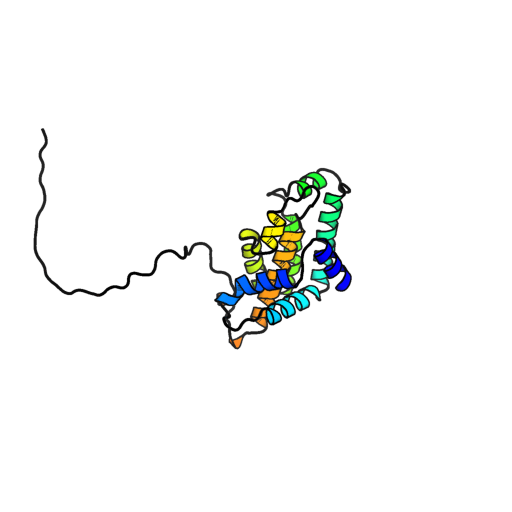90 ALA A CA 1
ATOM 1418 C C . ALA A 1 190 ? 20.900 62.439 -11.771 1.00 40.88 190 ALA A C 1
ATOM 1420 O O . ALA A 1 190 ? 20.074 63.236 -12.199 1.00 40.88 190 ALA A O 1
ATOM 1421 N N . VAL A 1 191 ? 20.815 61.823 -10.586 1.00 42.75 191 VAL A N 1
ATOM 1422 C CA . VAL A 1 191 ? 20.400 62.343 -9.263 1.00 42.75 191 VAL A CA 1
ATOM 1423 C C . VAL A 1 191 ? 19.278 63.400 -9.208 1.00 42.75 191 VAL A C 1
ATOM 1425 O O . VAL A 1 191 ? 19.492 64.577 -9.489 1.00 42.75 191 VAL A O 1
ATOM 1428 N N . SER A 1 192 ? 18.118 62.994 -8.675 1.00 38.00 192 SER A N 1
ATOM 1429 C CA . SER A 1 192 ? 17.096 63.898 -8.125 1.00 38.00 192 SER A CA 1
ATOM 1430 C C . SER A 1 192 ? 17.492 64.403 -6.732 1.00 38.00 192 SER A C 1
ATOM 1432 O O . SER A 1 192 ? 17.911 63.618 -5.882 1.00 38.00 192 SER A O 1
ATOM 1434 N N . ARG A 1 193 ? 17.327 65.712 -6.510 1.00 41.34 193 ARG A N 1
ATOM 1435 C CA . ARG A 1 193 ? 17.345 66.391 -5.207 1.00 41.34 193 ARG A CA 1
ATOM 1436 C C . ARG A 1 193 ? 15.934 66.890 -4.878 1.00 41.34 193 ARG A C 1
ATOM 1438 O O . ARG A 1 193 ? 15.262 67.405 -5.763 1.00 41.34 193 ARG A O 1
ATOM 1445 N N . ASP A 1 194 ? 15.565 66.707 -3.613 1.00 42.56 194 ASP A N 1
ATOM 1446 C CA . ASP A 1 194 ? 14.632 67.445 -2.746 1.00 42.56 194 ASP A CA 1
ATOM 1447 C C . ASP A 1 194 ? 13.755 68.564 -3.338 1.00 42.56 194 ASP A C 1
ATOM 1449 O O . ASP A 1 194 ? 14.264 69.493 -3.963 1.00 42.56 194 ASP A O 1
ATOM 1453 N N . ALA A 1 195 ? 12.468 68.582 -2.960 1.00 45.03 195 ALA A N 1
ATOM 1454 C CA . ALA A 1 195 ? 11.940 69.576 -2.006 1.00 45.03 195 ALA A CA 1
ATOM 1455 C C . ALA A 1 195 ? 10.424 69.412 -1.753 1.00 45.03 195 ALA A C 1
ATOM 1457 O O . ALA A 1 195 ? 9.623 69.313 -2.681 1.00 45.03 195 ALA A O 1
ATOM 1458 N N . LEU A 1 196 ? 10.074 69.429 -0.463 1.00 42.44 196 LEU A N 1
ATOM 1459 C CA . LEU A 1 196 ? 8.747 69.675 0.118 1.00 42.44 196 LEU A CA 1
ATOM 1460 C C . LEU A 1 196 ? 8.240 71.096 -0.208 1.00 42.44 196 LEU A C 1
ATOM 1462 O O . LEU A 1 196 ? 9.030 71.970 -0.580 1.00 42.44 196 LEU A O 1
ATOM 1466 N N . PRO A 1 197 ? 6.937 71.345 -0.022 1.00 53.62 197 PRO A N 1
ATOM 1467 C CA . PRO A 1 197 ? 6.518 72.049 1.201 1.00 53.62 197 PRO A CA 1
ATOM 1468 C C . PRO A 1 197 ? 5.645 71.217 2.149 1.00 53.62 197 PRO A C 1
ATOM 1470 O O . PRO A 1 197 ? 4.904 70.330 1.672 1.00 53.62 197 PRO A O 1
#

pLDDT: mean 82.92, std 21.27, range [31.39, 98.62]